Protein AF-A0A8H5G9L5-F1 (afdb_monomer)

Sequence (304 aa):
MPQVSGLACCIHDSSNLHDQFNELVSQNKNLEGAKHALDHQVATHWNSDFLCLQVHVHFQKEVEIMTGVSDYGLTQYWLSPKQWKIANDLLPVLEIFKEATNLFSKAEVPLVIDVFLTLLDIWTYLGNVCEDDDDALSPVICIAAQAVISMVNKYIMLCEECEIYFIAIVYTKLKQTVIEQWGQTYRPNLAMTSEPEPTHTGNKYLQKQTSKKAPVGNLDDINTYLKEPVVSHSAIIDSGGYMKWWNTAAASHPNLARTGMYYCSAPAKMALGSWARPGNPLLLGVMKAGQIIAGGAEGDSDAE

Foldseek 3Di:
DCLLQVVQVLCVVDPVSVVLLLVVQVPDPPQDDDDRGAQHADLLQLCSVLSSLVVCLSCVVSLCVCCVDVVNVSVVSDDDPVLSLQSVLVNVLCVLVVVVSVQLPDPDFRFLVVNLVSLVVLLVSLVVVLVPPPPSHDVLSNVLSVVLNVLSVVVNVLLCVDPLSLLLCCLALCVVVNVVVCVVPDDPPPDDDDDDDDDDDDDPVPPPDDDDDDDDDQCQDPVVVSPDDHDDPVVQVVLVHQLSVLVVCCVRHVNSSVVNNVSRVHGCCVSPVQPSDRPRVSSVVSVVSVVVSSVCVPPPPDDD

Secondary structure (DSSP, 8-state):
-HHHHHHHHHHHH-HHHHHHHHHHHHH-TT--SS--SPPPP-TT-TTHHHHHHHHHHHTHHHHHHHHH-GGGT-GGGPPPHHHHHHHHHHHHHHHHHHHHHHHHTSSSPPBHHHHHHHHHHHHHHHHHHHH--SS-S-HHHHHHHHHHHHHHHHHHHHHHTSHHHHHHHHTTTTHHHHHHHHHHH------------------TTS-S-------S--TTSHHHHHHSPPPPHHHHHHTTSHHHHHHHHTTT-HHHHHHHHHHHT-BHHHH-TTTTSTT-TTHHHHHHHHHHHHHGGGSSS---

Solvent-accessible surface area (backbone atoms only — not comparable to full-atom values): 17977 Å² total; per-residue (Å²): 76,70,41,64,39,48,45,29,45,55,30,69,76,28,67,69,50,36,52,52,51,43,50,48,57,71,67,44,85,83,68,84,77,90,78,78,70,68,41,52,66,41,97,90,44,90,58,22,61,61,47,22,50,54,37,49,59,72,41,41,71,55,49,50,54,52,20,69,37,70,91,69,71,32,49,89,43,55,72,52,76,68,52,52,50,51,54,60,66,44,49,69,69,51,49,66,52,54,57,49,52,54,53,72,67,44,94,61,78,50,29,40,57,61,54,53,50,46,47,49,52,50,40,53,52,41,49,51,67,59,65,60,83,74,76,76,68,58,69,62,57,39,55,34,37,52,54,38,40,58,53,47,51,56,50,53,51,60,40,58,74,32,66,64,48,38,51,31,42,51,70,42,79,43,34,62,60,49,54,53,50,44,66,71,72,57,72,78,82,88,76,80,82,88,87,81,90,78,94,74,85,82,65,88,88,70,83,82,82,79,88,77,80,91,67,82,81,55,70,59,32,71,73,48,54,71,69,50,79,78,65,55,67,65,62,30,55,77,48,66,31,69,63,45,36,27,62,60,41,34,81,75,19,53,62,52,19,52,50,43,39,57,40,45,64,37,50,26,58,78,79,32,67,59,69,77,38,95,84,36,69,58,69,54,36,46,53,41,41,51,33,50,48,67,57,53,75,74,76,81,84,84,79,136

pLDDT: mean 71.91, std 19.21, range [28.97, 94.5]

Organism: NCBI:txid201217

Radius of gyration: 26.62 Å; Cα contacts (8 Å, |Δi|>4): 254; chains: 1; bounding box: 81×39×77 Å

Mean predicted aligned error: 13.69 Å

InterPro domains:
  IPR012337 Ribonuclease H-like superfamily [SSF53098] (38-268)

Structure (mmCIF, N/CA/C/O backbone):
data_AF-A0A8H5G9L5-F1
#
_entry.id   AF-A0A8H5G9L5-F1
#
loop_
_atom_site.group_PDB
_atom_site.id
_atom_site.type_symbol
_atom_site.label_atom_id
_atom_site.label_alt_id
_atom_site.label_comp_id
_atom_site.label_asym_id
_atom_site.label_entity_id
_atom_site.label_seq_id
_atom_site.pdbx_PDB_ins_code
_atom_site.Cartn_x
_atom_site.Cartn_y
_atom_site.Cartn_z
_atom_site.occupancy
_atom_site.B_iso_or_equiv
_atom_site.auth_seq_id
_atom_site.auth_comp_id
_atom_site.auth_asym_id
_atom_site.auth_atom_id
_atom_site.pdbx_PDB_model_num
ATOM 1 N N . MET A 1 1 ? -1.082 -1.904 15.574 1.00 66.00 1 MET A N 1
ATOM 2 C CA . MET A 1 1 ? -1.689 -1.225 16.736 1.00 66.00 1 MET A CA 1
ATOM 3 C C . MET A 1 1 ? -2.203 -2.291 17.695 1.00 66.00 1 MET A C 1
ATOM 5 O O . MET A 1 1 ? -3.179 -2.945 17.342 1.00 66.00 1 MET A O 1
ATOM 9 N N . PRO A 1 2 ? -1.551 -2.511 18.850 1.00 77.81 2 PRO A N 1
ATOM 10 C CA . PRO A 1 2 ? -1.929 -3.568 19.795 1.00 77.81 2 PRO A CA 1
ATOM 11 C C . PRO A 1 2 ? -3.375 -3.468 20.295 1.00 77.81 2 PRO A C 1
ATOM 13 O O . PRO A 1 2 ? -4.008 -4.492 20.513 1.00 77.81 2 PRO A O 1
ATOM 16 N N . GLN A 1 3 ? -3.912 -2.249 20.420 1.00 85.31 3 GLN A N 1
ATOM 17 C CA . GLN A 1 3 ? -5.310 -2.024 20.803 1.00 85.31 3 GLN A CA 1
ATOM 18 C C . GLN A 1 3 ? -6.292 -2.560 19.749 1.00 85.31 3 GLN A C 1
ATOM 20 O O . GLN A 1 3 ? -7.205 -3.310 20.077 1.00 85.31 3 GLN A O 1
ATOM 25 N N . VAL A 1 4 ? -6.050 -2.245 18.472 1.00 86.12 4 VAL A N 1
ATOM 26 C CA . VAL A 1 4 ? -6.887 -2.662 17.334 1.00 86.12 4 VAL A CA 1
ATOM 27 C C . VAL A 1 4 ? -6.873 -4.183 17.166 1.00 86.12 4 VAL A C 1
ATOM 29 O O . VAL A 1 4 ? -7.931 -4.814 17.144 1.00 86.12 4 VAL A O 1
ATOM 32 N N . SER A 1 5 ? -5.683 -4.789 17.080 1.00 85.38 5 SER A N 1
ATOM 33 C CA . SER A 1 5 ? -5.573 -6.240 16.897 1.00 85.38 5 SER A CA 1
ATOM 34 C C . SER A 1 5 ? -5.958 -7.017 18.155 1.00 85.38 5 SER A C 1
ATOM 36 O O . SER A 1 5 ? -6.571 -8.075 18.047 1.00 85.38 5 SER A O 1
ATOM 38 N N . GLY A 1 6 ? -5.673 -6.474 19.342 1.00 88.44 6 GLY A N 1
ATOM 39 C CA . GLY A 1 6 ? -6.081 -7.046 20.622 1.00 88.44 6 GLY A CA 1
ATOM 40 C C . GLY A 1 6 ? -7.599 -7.096 20.790 1.00 88.44 6 GLY A C 1
ATOM 41 O O . GLY A 1 6 ? -8.120 -8.144 21.164 1.00 88.44 6 GLY A O 1
ATOM 42 N N . LEU A 1 7 ? -8.314 -6.020 20.435 1.00 91.00 7 LEU A N 1
ATOM 43 C CA . LEU A 1 7 ? -9.778 -6.003 20.467 1.00 91.00 7 LEU A CA 1
ATOM 44 C C . LEU A 1 7 ? -10.370 -7.076 19.550 1.00 91.00 7 LEU A C 1
ATOM 46 O O . LEU A 1 7 ? -11.258 -7.818 19.965 1.00 91.00 7 LEU A O 1
ATOM 50 N N . ALA A 1 8 ? -9.868 -7.162 18.313 1.00 90.19 8 ALA A N 1
ATOM 51 C CA . ALA A 1 8 ? -10.334 -8.155 17.353 1.00 90.19 8 ALA A CA 1
ATOM 52 C C . ALA A 1 8 ? -10.164 -9.579 17.906 1.00 90.19 8 ALA A C 1
ATOM 54 O O . ALA A 1 8 ? -11.110 -10.360 17.858 1.00 90.19 8 ALA A O 1
ATOM 55 N N . CYS A 1 9 ? -9.006 -9.898 18.496 1.00 89.62 9 CYS A N 1
ATOM 56 C CA . CYS A 1 9 ? -8.783 -11.195 19.139 1.00 89.62 9 CYS A CA 1
ATOM 57 C C . CYS A 1 9 ? -9.766 -11.445 20.293 1.00 89.62 9 CYS A C 1
ATOM 59 O O . CYS A 1 9 ? -10.418 -12.482 20.314 1.00 89.62 9 CYS A O 1
ATOM 61 N N . CYS A 1 10 ? -9.946 -10.489 21.209 1.00 90.38 10 CYS A N 1
ATOM 62 C CA . CYS A 1 10 ? -10.852 -10.659 22.350 1.00 90.38 10 CYS A CA 1
ATOM 63 C C . CYS A 1 10 ? -12.313 -10.882 21.941 1.00 90.38 10 CYS A C 1
ATOM 65 O O . CYS A 1 10 ? -13.004 -11.687 22.565 1.00 90.38 10 CYS A O 1
ATOM 67 N N . ILE A 1 11 ? -12.782 -10.188 20.900 1.00 90.25 11 ILE A N 1
ATOM 68 C CA . ILE A 1 11 ? -14.143 -10.362 20.383 1.00 90.25 11 ILE A CA 1
ATOM 69 C C . ILE A 1 11 ? -14.298 -11.724 19.699 1.00 90.25 11 ILE A C 1
ATOM 71 O O . ILE A 1 11 ? -15.334 -12.354 19.861 1.00 90.25 11 ILE A O 1
ATOM 75 N N . HIS A 1 12 ? -13.291 -12.208 18.969 1.00 89.12 12 HIS A N 1
ATOM 76 C CA . HIS A 1 12 ? -13.347 -13.531 18.329 1.00 89.12 12 HIS A CA 1
ATOM 77 C C . HIS A 1 12 ? -13.238 -14.694 19.316 1.00 89.12 12 HIS A C 1
ATOM 79 O O . HIS A 1 12 ? -13.928 -15.699 19.156 1.00 89.12 12 HIS A O 1
ATOM 85 N N . ASP A 1 13 ? -12.395 -14.564 20.339 1.00 90.25 13 ASP A N 1
ATOM 86 C CA . ASP A 1 13 ? -12.124 -15.640 21.300 1.00 90.25 13 ASP A CA 1
ATOM 87 C C . ASP A 1 13 ? -13.268 -15.836 22.314 1.00 90.25 13 ASP A C 1
ATOM 89 O O . ASP A 1 13 ? -13.374 -16.890 22.945 1.00 90.25 13 ASP A O 1
ATOM 93 N N . SER A 1 14 ? -14.145 -14.840 22.472 1.00 91.75 14 SER A N 1
ATOM 94 C CA . SER A 1 14 ? -15.297 -14.887 23.374 1.00 91.75 14 SER A CA 1
ATOM 95 C C . SER A 1 14 ? -16.601 -14.954 22.591 1.00 91.75 14 SER A C 1
ATOM 97 O O . SER A 1 14 ? -17.035 -13.964 22.007 1.00 91.75 14 SER A O 1
ATOM 99 N N . SER A 1 15 ? -17.288 -16.098 22.651 1.00 89.81 15 SER A N 1
ATOM 100 C CA . SER A 1 15 ? -18.599 -16.281 22.009 1.00 89.81 15 SER A CA 1
ATOM 101 C C . SER A 1 15 ? -19.623 -15.228 22.439 1.00 89.81 15 SER A C 1
ATOM 103 O O . SER A 1 15 ? -20.355 -14.709 21.606 1.00 89.81 15 SER A O 1
ATOM 105 N N . ASN A 1 16 ? -19.626 -14.843 23.719 1.00 92.69 16 ASN A N 1
ATOM 106 C CA . ASN A 1 16 ? -20.533 -13.818 24.233 1.00 92.69 16 ASN A CA 1
ATOM 107 C C . ASN A 1 16 ? -20.256 -12.428 23.630 1.00 92.69 16 ASN A C 1
ATOM 109 O O . ASN A 1 16 ? -21.193 -11.758 23.201 1.00 92.69 16 ASN A O 1
ATOM 113 N N . LEU A 1 17 ? -18.983 -12.016 23.562 1.00 92.56 17 LEU A N 1
ATOM 114 C CA . LEU A 1 17 ? -18.604 -10.724 22.974 1.00 92.56 17 LEU A CA 1
ATOM 115 C C . LEU A 1 17 ? -18.807 -10.724 21.456 1.00 92.56 17 LEU A C 1
ATOM 117 O O . LEU A 1 17 ? -19.200 -9.705 20.891 1.00 92.56 17 LEU A O 1
ATOM 121 N N . HIS A 1 18 ? -18.569 -11.863 20.803 1.00 92.19 18 HIS A N 1
ATOM 122 C CA . HIS A 1 18 ? -18.826 -12.051 19.381 1.00 92.19 18 HIS A CA 1
ATOM 123 C C . HIS A 1 18 ? -20.310 -11.861 19.047 1.00 92.19 18 HIS A C 1
ATOM 125 O O . HIS A 1 18 ? -20.647 -11.097 18.143 1.00 92.19 18 HIS A O 1
ATOM 131 N N . ASP A 1 19 ? -21.199 -12.512 19.802 1.00 92.62 19 ASP A N 1
ATOM 132 C CA . ASP A 1 19 ? -22.646 -12.418 19.602 1.00 92.62 19 ASP A CA 1
ATOM 133 C C . ASP A 1 19 ? -23.150 -10.984 19.824 1.00 92.62 19 ASP A C 1
ATOM 135 O O . ASP A 1 19 ? -23.921 -10.468 19.015 1.00 92.62 19 ASP A O 1
ATOM 139 N N . GLN A 1 20 ? -22.656 -10.306 20.865 1.00 92.00 20 GLN A N 1
ATOM 140 C CA . GLN A 1 20 ? -22.984 -8.901 21.134 1.00 92.00 20 GLN A CA 1
ATOM 141 C C . GLN A 1 20 ? -22.488 -7.962 20.032 1.00 92.00 20 GLN A C 1
ATOM 143 O O . GLN A 1 20 ? -23.226 -7.081 19.592 1.00 92.00 20 GLN A O 1
ATOM 148 N N . PHE A 1 21 ? -21.261 -8.156 19.546 1.00 93.19 21 PHE A N 1
ATOM 149 C CA . PHE A 1 21 ? -20.735 -7.372 18.433 1.00 93.19 21 PHE A CA 1
ATOM 150 C C . PHE A 1 21 ? -21.580 -7.568 17.165 1.00 93.19 21 PHE A C 1
ATOM 152 O O . PHE A 1 21 ? -21.964 -6.593 16.522 1.00 93.19 21 PHE A O 1
ATOM 159 N N . ASN A 1 22 ? -21.940 -8.812 16.838 1.00 92.06 22 ASN A N 1
ATOM 160 C CA . ASN A 1 22 ? -22.796 -9.122 15.691 1.00 92.06 22 ASN A CA 1
ATOM 161 C C . ASN A 1 22 ? -24.198 -8.510 15.824 1.00 92.06 22 ASN A C 1
ATOM 163 O O . ASN A 1 22 ? -24.779 -8.078 14.824 1.00 92.06 22 ASN A O 1
ATOM 167 N N . GLU A 1 23 ? -24.747 -8.450 17.039 1.00 92.44 23 GLU A N 1
ATOM 168 C CA . GLU A 1 23 ? -26.009 -7.765 17.313 1.00 92.44 23 GLU A CA 1
ATOM 169 C C . GLU A 1 23 ? -25.894 -6.258 17.039 1.00 92.44 23 GLU A C 1
ATOM 171 O O . GLU A 1 23 ? -26.730 -5.712 16.316 1.00 92.44 23 GLU A O 1
ATOM 176 N N . LEU A 1 24 ? -24.834 -5.598 17.522 1.00 92.38 24 LEU A N 1
ATOM 177 C CA . LEU A 1 24 ? -24.580 -4.177 17.250 1.00 92.38 24 LEU A CA 1
ATOM 178 C C . LEU A 1 24 ? -24.437 -3.898 15.746 1.00 92.38 24 LEU A C 1
ATOM 180 O O . LEU A 1 24 ? -25.092 -2.996 15.220 1.00 92.38 24 LEU A O 1
ATOM 184 N N . VAL A 1 25 ? -23.655 -4.721 15.039 1.00 91.88 25 VAL A N 1
ATOM 185 C CA . VAL A 1 25 ? -23.485 -4.640 13.578 1.00 91.88 25 VAL A CA 1
ATOM 186 C C . VAL A 1 25 ? -24.826 -4.807 12.858 1.00 91.88 25 VAL A C 1
ATOM 188 O O . VAL A 1 25 ? -25.139 -4.049 11.943 1.00 91.88 25 VAL A O 1
ATOM 191 N N . SER A 1 26 ? -25.661 -5.756 13.286 1.00 88.69 26 SER A N 1
ATOM 192 C CA . SER A 1 26 ? -26.975 -6.009 12.674 1.00 88.69 26 SER A CA 1
ATOM 193 C C . SER A 1 26 ? -27.973 -4.868 12.902 1.00 88.69 26 SER A C 1
ATOM 195 O O . SER A 1 26 ? -28.879 -4.656 12.092 1.00 88.69 26 SER A O 1
ATOM 197 N N . GLN A 1 27 ? -27.831 -4.128 14.002 1.00 89.44 27 GLN A N 1
ATOM 198 C CA . GLN A 1 27 ? -28.686 -2.988 14.331 1.00 89.44 27 GLN A CA 1
ATOM 199 C C . GLN A 1 27 ? -28.292 -1.709 13.572 1.00 89.44 27 GLN A C 1
ATOM 201 O O . GLN A 1 27 ? -29.148 -0.843 13.345 1.00 89.44 27 GLN A O 1
ATOM 206 N N . ASN A 1 28 ? -27.035 -1.575 13.135 1.00 87.94 28 ASN A N 1
ATOM 207 C CA . ASN A 1 28 ? -26.576 -0.389 12.418 1.00 87.94 28 ASN A CA 1
ATOM 208 C C . ASN A 1 28 ? -26.923 -0.438 10.918 1.00 87.94 28 ASN A C 1
ATOM 210 O O . ASN A 1 28 ? -26.191 -0.954 10.078 1.00 87.94 28 ASN A O 1
ATOM 214 N N . LYS A 1 29 ? -28.035 0.216 10.563 1.00 83.50 29 LYS A N 1
ATOM 215 C CA . LYS A 1 29 ? -28.526 0.347 9.177 1.00 83.50 29 LYS A CA 1
ATOM 216 C C . LYS A 1 29 ? -27.646 1.198 8.253 1.00 83.50 29 LYS A C 1
ATOM 218 O O . LYS A 1 29 ? -27.923 1.247 7.060 1.00 83.50 29 LYS A O 1
ATOM 223 N N . ASN A 1 30 ? -26.652 1.903 8.795 1.00 82.44 30 ASN A N 1
ATOM 224 C CA . ASN A 1 30 ? -25.764 2.778 8.027 1.00 82.44 30 ASN A CA 1
ATOM 225 C C . ASN A 1 30 ? -24.434 2.100 7.663 1.00 82.44 30 ASN A C 1
ATOM 227 O O . ASN A 1 30 ? -23.569 2.761 7.095 1.00 82.44 30 ASN A O 1
ATOM 231 N N . LEU A 1 31 ? -24.233 0.829 8.027 1.00 81.81 31 LEU A N 1
ATOM 232 C CA . LEU A 1 31 ? -23.057 0.077 7.598 1.00 81.81 31 LEU A CA 1
ATOM 233 C C . LEU A 1 31 ? -23.207 -0.318 6.129 1.00 81.81 31 LEU A C 1
ATOM 235 O O . LEU A 1 31 ? -24.171 -0.976 5.738 1.00 81.81 31 LEU A O 1
ATOM 239 N N . GLU A 1 32 ? -22.235 0.084 5.318 1.00 76.19 32 GLU A N 1
ATOM 240 C CA . GLU A 1 32 ? -22.154 -0.273 3.905 1.00 76.19 32 GLU A CA 1
ATOM 241 C C . GLU A 1 32 ? -21.141 -1.405 3.695 1.00 76.19 32 GLU A C 1
ATOM 243 O O . GLU A 1 32 ? -20.013 -1.341 4.173 1.00 76.19 32 GLU A O 1
ATOM 248 N N . GLY A 1 33 ? -21.510 -2.429 2.924 1.00 77.56 33 GLY A N 1
ATOM 249 C CA . GLY A 1 33 ? -20.609 -3.524 2.552 1.00 77.56 33 GLY A CA 1
ATOM 250 C C . GLY A 1 33 ? -21.001 -4.886 3.127 1.00 77.56 33 GLY A C 1
ATOM 251 O O . GLY A 1 33 ? -22.022 -5.042 3.786 1.00 77.56 33 GLY A O 1
ATOM 252 N N . ALA A 1 34 ? -20.193 -5.901 2.810 1.00 76.94 34 ALA A N 1
ATOM 253 C CA . ALA A 1 34 ? -20.437 -7.305 3.169 1.00 76.94 34 ALA A CA 1
ATOM 254 C C . ALA A 1 34 ? -19.624 -7.780 4.387 1.00 76.94 34 ALA A C 1
ATOM 256 O O . ALA A 1 34 ? -19.600 -8.974 4.690 1.00 76.94 34 ALA A O 1
ATOM 257 N N . LYS A 1 35 ? -18.883 -6.878 5.046 1.00 83.00 35 LYS A N 1
ATOM 258 C CA . LYS A 1 35 ? -18.130 -7.235 6.248 1.00 83.00 35 LYS A CA 1
ATOM 259 C C . LYS A 1 35 ? -19.076 -7.257 7.443 1.00 83.00 35 LYS A C 1
ATOM 261 O O . LYS A 1 35 ? -19.857 -6.335 7.635 1.00 83.00 35 LYS A O 1
ATOM 266 N N . HIS A 1 36 ? -18.960 -8.308 8.250 1.00 82.81 36 HIS A N 1
ATOM 267 C CA . HIS A 1 36 ? -19.778 -8.511 9.450 1.00 82.81 36 HIS A CA 1
ATOM 268 C C . HIS A 1 36 ? -18.943 -8.819 10.701 1.00 82.81 36 HIS A C 1
ATOM 270 O O . HIS A 1 36 ? -19.501 -9.014 11.770 1.00 82.81 36 HIS A O 1
ATOM 276 N N . ALA A 1 37 ? -17.614 -8.869 10.579 1.00 87.50 37 ALA A N 1
ATOM 277 C CA . ALA A 1 37 ? -16.712 -9.205 11.673 1.00 87.50 37 ALA A CA 1
ATOM 278 C C . ALA A 1 37 ? -15.417 -8.391 11.581 1.00 87.50 37 ALA A C 1
ATOM 280 O O . ALA A 1 37 ? -15.017 -7.980 10.489 1.00 87.50 37 ALA A O 1
ATOM 281 N N . LEU A 1 38 ? -14.757 -8.198 12.727 1.00 87.94 38 LEU A N 1
ATOM 282 C CA . LEU A 1 38 ? -13.419 -7.613 12.795 1.00 87.94 38 LEU A CA 1
ATOM 283 C C . LEU A 1 38 ? -12.391 -8.535 12.127 1.00 87.94 38 LEU A C 1
ATOM 285 O O . LEU A 1 38 ? -12.415 -9.744 12.343 1.00 87.94 38 LEU A O 1
ATOM 289 N N . ASP A 1 39 ? -11.454 -7.985 11.357 1.00 86.12 39 ASP A N 1
ATOM 290 C CA . ASP A 1 39 ? -10.329 -8.773 10.844 1.00 86.12 39 ASP A CA 1
ATOM 291 C C . ASP A 1 39 ? -9.273 -8.927 11.949 1.00 86.12 39 ASP A C 1
ATOM 293 O O . ASP A 1 39 ? -8.868 -7.943 12.574 1.00 86.12 39 ASP A O 1
ATOM 297 N N . HIS A 1 40 ? -8.808 -10.155 12.191 1.00 81.88 40 HIS A N 1
ATOM 298 C CA . HIS A 1 40 ? -7.712 -10.408 13.125 1.00 81.88 40 HIS A CA 1
ATOM 299 C C . HIS A 1 40 ? -6.348 -10.279 12.439 1.00 81.88 40 HIS A C 1
ATOM 301 O O . HIS A 1 40 ? -6.195 -10.474 11.229 1.00 81.88 40 HIS A O 1
ATOM 307 N N . GLN A 1 41 ? -5.322 -9.987 13.236 1.00 80.00 41 GLN A N 1
ATOM 308 C CA . GLN A 1 41 ? -3.951 -9.974 12.749 1.00 80.00 41 GLN A CA 1
ATOM 309 C C . GLN A 1 41 ? -3.486 -11.409 12.461 1.00 80.00 41 GLN A C 1
ATOM 311 O O . GLN A 1 41 ? -3.598 -12.295 13.306 1.00 80.00 41 GLN A O 1
ATOM 316 N N . VAL A 1 42 ? -2.923 -11.639 11.276 1.00 77.12 42 VAL A N 1
ATOM 317 C CA . VAL A 1 42 ? -2.378 -12.934 10.861 1.00 77.12 42 VAL A CA 1
ATOM 318 C C . VAL A 1 42 ? -0.888 -12.743 10.647 1.00 77.12 42 VAL A C 1
ATOM 320 O O . VAL A 1 42 ? -0.473 -12.132 9.668 1.00 77.12 42 VAL A O 1
ATOM 323 N N . ALA A 1 43 ? -0.068 -13.293 11.543 1.00 67.25 43 ALA A N 1
ATOM 324 C CA . ALA A 1 43 ? 1.381 -13.065 11.552 1.00 67.25 43 ALA A CA 1
ATOM 325 C C . ALA A 1 43 ? 2.088 -13.414 10.225 1.00 67.25 43 ALA A C 1
ATOM 327 O O . ALA A 1 43 ? 3.152 -12.876 9.923 1.00 67.25 43 ALA A O 1
ATOM 328 N N . THR A 1 44 ? 1.513 -14.321 9.434 1.00 65.94 44 THR A N 1
ATOM 329 C CA . THR A 1 44 ? 2.050 -14.751 8.136 1.00 65.94 44 THR A CA 1
ATOM 330 C C . THR A 1 44 ? 1.552 -13.917 6.954 1.00 65.94 44 THR A C 1
ATOM 332 O O . THR A 1 44 ? 2.090 -14.061 5.857 1.00 65.94 44 THR A O 1
ATOM 335 N N . HIS A 1 45 ? 0.563 -13.042 7.150 1.00 70.06 45 HIS A N 1
ATOM 336 C CA . HIS A 1 45 ? -0.062 -12.262 6.088 1.00 70.06 45 HIS A CA 1
ATOM 337 C C . HIS A 1 45 ? 0.339 -10.790 6.183 1.00 70.06 45 HIS A C 1
ATOM 339 O O . HIS A 1 45 ? -0.012 -10.093 7.128 1.00 70.06 45 HIS A O 1
ATOM 345 N N . TRP A 1 46 ? 1.051 -10.294 5.171 1.00 69.19 46 TRP A N 1
ATOM 346 C CA . TRP A 1 46 ? 1.663 -8.961 5.210 1.00 69.19 46 TRP A CA 1
ATOM 347 C C . TRP A 1 46 ? 0.622 -7.848 5.370 1.00 69.19 46 TRP A C 1
ATOM 349 O O . TRP A 1 46 ? 0.832 -6.910 6.125 1.00 69.19 46 TRP A O 1
ATOM 359 N N . ASN A 1 47 ? -0.555 -8.004 4.764 1.00 76.81 47 ASN A N 1
ATOM 360 C CA . ASN A 1 47 ? -1.627 -7.012 4.832 1.00 76.81 47 ASN A CA 1
ATOM 361 C C . ASN A 1 47 ? -2.504 -7.091 6.080 1.00 76.81 47 ASN A C 1
ATOM 363 O O . ASN A 1 47 ? -3.441 -6.302 6.185 1.00 76.81 47 ASN A O 1
ATOM 367 N N . SER A 1 48 ? -2.271 -8.025 7.008 1.00 81.81 48 SER A N 1
ATOM 368 C CA . SER A 1 48 ? -3.228 -8.235 8.098 1.00 81.81 48 SER A CA 1
ATOM 369 C C . SER A 1 48 ? -3.419 -7.001 8.971 1.00 81.81 48 SER A C 1
ATOM 371 O O . SER A 1 48 ? -4.519 -6.763 9.442 1.00 81.81 48 SER A O 1
ATOM 373 N N . ASP A 1 49 ? -2.377 -6.193 9.153 1.00 81.75 49 ASP A N 1
ATOM 374 C CA . ASP A 1 49 ? -2.453 -4.983 9.972 1.00 81.75 49 ASP A CA 1
ATOM 375 C C . ASP A 1 49 ? -3.227 -3.850 9.309 1.00 81.75 49 ASP A C 1
ATOM 377 O O . ASP A 1 49 ? -4.044 -3.201 9.959 1.00 81.75 49 ASP A O 1
ATOM 381 N N . PHE A 1 50 ? -3.016 -3.656 8.007 1.00 84.62 50 PHE A N 1
ATOM 382 C CA . PHE A 1 50 ? -3.814 -2.728 7.213 1.00 84.62 50 PHE A CA 1
ATOM 383 C C . PHE A 1 50 ? -5.290 -3.146 7.209 1.00 84.62 50 PHE A C 1
ATOM 385 O O . PHE A 1 50 ? -6.161 -2.319 7.454 1.00 84.62 50 PHE A O 1
ATOM 392 N N . LEU A 1 51 ? -5.572 -4.434 6.987 1.00 85.75 51 LEU A N 1
ATOM 393 C CA . LEU A 1 51 ? -6.938 -4.963 6.983 1.00 85.75 51 LEU A CA 1
ATOM 394 C C . LEU A 1 51 ? -7.600 -4.836 8.359 1.00 85.75 51 LEU A C 1
ATOM 396 O O . LEU A 1 51 ? -8.736 -4.381 8.445 1.00 85.75 51 LEU A O 1
ATOM 400 N N . CYS A 1 52 ? -6.873 -5.163 9.429 1.00 87.94 52 CYS A N 1
ATOM 401 C CA . CYS A 1 52 ? -7.342 -5.010 10.803 1.00 87.94 52 CYS A CA 1
ATOM 402 C C . CYS A 1 52 ? -7.705 -3.547 11.100 1.00 87.94 52 CYS A C 1
ATOM 404 O O . CYS A 1 52 ? -8.815 -3.278 11.552 1.00 87.94 52 CYS A O 1
ATOM 406 N N . LEU A 1 53 ? -6.829 -2.594 10.755 1.00 89.62 53 LEU A N 1
ATOM 407 C CA . LEU A 1 53 ? -7.096 -1.162 10.922 1.00 89.62 53 LEU A CA 1
ATOM 408 C C . LEU A 1 53 ? -8.291 -0.693 10.080 1.00 89.62 53 LEU A C 1
ATOM 410 O O . LEU A 1 53 ? -9.162 0.005 10.592 1.00 89.62 53 LEU A O 1
ATOM 414 N N . GLN A 1 54 ? -8.359 -1.104 8.811 1.00 90.88 54 GLN A N 1
ATOM 415 C CA . GLN A 1 54 ? -9.441 -0.736 7.896 1.00 90.88 54 GLN A CA 1
ATOM 416 C C . GLN A 1 54 ? -10.801 -1.185 8.433 1.00 90.88 54 GLN A C 1
ATOM 418 O O . GLN A 1 54 ? -11.761 -0.420 8.410 1.00 90.88 54 GLN A O 1
ATOM 423 N N . VAL A 1 55 ? -10.890 -2.418 8.932 1.00 90.88 55 VAL A N 1
ATOM 424 C CA . VAL A 1 55 ? -12.137 -2.947 9.491 1.00 90.88 55 VAL A CA 1
ATOM 425 C C . VAL A 1 55 ? -12.482 -2.305 10.826 1.00 90.88 55 VAL A C 1
ATOM 427 O O . VAL A 1 55 ? -13.649 -2.045 11.099 1.00 90.88 55 VAL A O 1
ATOM 430 N N . HIS A 1 56 ? -11.482 -2.008 11.645 1.00 92.06 56 HIS A N 1
ATOM 431 C CA . HIS A 1 56 ? -11.697 -1.338 12.918 1.00 92.06 56 HIS A CA 1
ATOM 432 C C . HIS A 1 56 ? -12.261 0.077 12.738 1.00 92.06 56 HIS A C 1
ATOM 434 O O . HIS A 1 56 ? -13.205 0.449 13.427 1.00 92.06 56 HIS A O 1
ATOM 440 N N . VAL A 1 57 ? -11.744 0.834 11.764 1.00 92.50 57 VAL A N 1
ATOM 441 C CA . VAL A 1 57 ? -12.303 2.138 11.366 1.00 92.50 57 VAL A CA 1
ATOM 442 C C . VAL A 1 57 ? -13.692 1.983 10.746 1.00 92.50 57 VAL A C 1
ATOM 444 O O . VAL A 1 57 ? -14.586 2.768 11.047 1.00 92.50 57 VAL A O 1
ATOM 447 N N . HIS A 1 58 ? -13.913 0.948 9.931 1.00 92.94 58 HIS A N 1
ATOM 448 C CA . HIS A 1 58 ? -15.228 0.673 9.346 1.00 92.94 58 HIS A CA 1
ATOM 449 C C . HIS A 1 58 ? -16.323 0.473 10.410 1.00 92.94 58 HIS A C 1
ATOM 451 O O . HIS A 1 58 ? -17.423 0.998 10.257 1.00 92.94 58 HIS A O 1
ATOM 457 N N . PHE A 1 59 ? -16.004 -0.224 11.504 1.00 94.06 59 PHE A N 1
ATOM 458 C CA . PHE A 1 59 ? -16.908 -0.465 12.633 1.00 94.06 59 PHE A CA 1
ATOM 459 C C . PHE A 1 59 ? -16.677 0.491 13.812 1.00 94.06 59 PHE A C 1
ATOM 461 O O . PHE A 1 59 ? -16.891 0.111 14.963 1.00 94.06 59 PHE A O 1
ATOM 468 N N . GLN A 1 60 ? -16.219 1.724 13.561 1.00 93.88 60 GLN A N 1
ATOM 469 C CA . GLN A 1 60 ? -15.856 2.664 14.628 1.00 93.88 60 GLN A CA 1
ATOM 470 C C . GLN A 1 60 ? -16.964 2.818 15.684 1.00 93.88 60 GLN A C 1
ATOM 472 O O . GLN A 1 60 ? -16.681 2.771 16.877 1.00 93.88 60 GLN A O 1
ATOM 477 N N . LYS A 1 61 ? -18.229 2.943 15.265 1.00 92.88 61 LYS A N 1
ATOM 478 C CA . LYS A 1 61 ? -19.362 3.132 16.187 1.00 92.88 61 LYS A CA 1
ATOM 479 C C . LYS A 1 61 ? -19.572 1.922 17.093 1.00 92.88 61 LYS A C 1
ATOM 481 O O . LYS A 1 61 ? -19.764 2.070 18.295 1.00 92.88 61 LYS A O 1
ATOM 486 N N . GLU A 1 62 ? -19.541 0.725 16.520 1.00 93.88 62 GLU A N 1
ATOM 487 C CA . GLU A 1 62 ? -19.711 -0.528 17.254 1.00 93.88 62 GLU A CA 1
ATOM 488 C C . GLU A 1 62 ? -18.539 -0.748 18.210 1.00 93.88 62 GLU A C 1
ATOM 490 O O . GLU A 1 62 ? -18.737 -1.135 19.360 1.00 93.88 62 GLU A O 1
ATOM 495 N N . VAL A 1 63 ? -17.321 -0.444 17.756 1.00 93.62 63 VAL A N 1
ATOM 496 C CA . VAL A 1 63 ? -16.107 -0.501 18.572 1.00 93.62 63 VAL A CA 1
ATOM 497 C C . VAL A 1 63 ? -16.189 0.473 19.747 1.00 93.62 63 VAL A C 1
ATOM 499 O O . VAL A 1 63 ? -15.883 0.079 20.871 1.00 93.62 63 VAL A O 1
ATOM 502 N N . GLU A 1 64 ? -16.625 1.714 19.534 1.00 94.50 64 GLU A N 1
ATOM 503 C CA . GLU A 1 64 ? -16.809 2.710 20.598 1.00 94.50 64 GLU A CA 1
ATOM 504 C C . GLU A 1 64 ? -17.850 2.244 21.629 1.00 94.50 64 GLU A C 1
ATOM 506 O O . GLU A 1 64 ? -17.630 2.373 22.830 1.00 94.50 64 GLU A O 1
ATO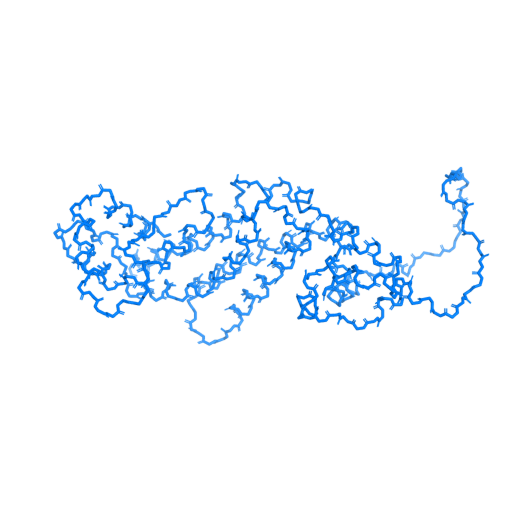M 511 N N . ILE A 1 65 ? -18.950 1.618 21.200 1.00 93.00 65 ILE A N 1
ATOM 512 C CA . ILE A 1 65 ? -19.941 1.044 22.126 1.00 93.00 65 ILE A CA 1
ATOM 513 C C . ILE A 1 65 ? -19.325 -0.101 22.943 1.00 93.00 65 ILE A C 1
ATOM 515 O O . ILE A 1 65 ? -19.436 -0.117 24.169 1.00 93.00 65 ILE A O 1
ATOM 519 N N . MET A 1 66 ? -18.651 -1.044 22.280 1.00 92.12 66 MET A N 1
ATOM 520 C CA . MET A 1 66 ? -18.051 -2.216 22.930 1.00 92.12 66 MET A CA 1
ATOM 521 C C . MET A 1 66 ? -16.922 -1.846 23.892 1.00 92.12 66 MET A C 1
ATOM 523 O O . MET A 1 66 ? -16.749 -2.483 24.926 1.00 92.12 66 MET A O 1
ATOM 527 N N . THR A 1 67 ? -16.134 -0.826 23.567 1.00 93.88 67 THR A N 1
ATOM 528 C CA . THR A 1 67 ? -15.001 -0.403 24.401 1.00 93.88 67 THR A CA 1
ATOM 529 C C . THR A 1 67 ? -15.414 0.607 25.473 1.00 93.88 67 THR A C 1
ATOM 531 O O . THR A 1 67 ? -14.736 0.716 26.491 1.00 93.88 67 THR A O 1
ATOM 534 N N . GLY A 1 68 ? -16.528 1.326 25.290 1.00 89.19 68 GLY A N 1
ATOM 535 C CA . GLY A 1 68 ? -17.017 2.339 26.233 1.00 89.19 68 GLY A CA 1
ATOM 536 C C . GLY A 1 68 ? -17.800 1.791 27.421 1.00 89.19 68 GLY A C 1
ATOM 537 O O . GLY A 1 68 ? -17.883 2.441 28.463 1.00 89.19 68 GLY A O 1
ATOM 538 N N . VAL A 1 69 ? -18.375 0.596 27.288 1.00 86.88 69 VAL A N 1
ATOM 539 C CA . VAL A 1 69 ? -19.138 -0.055 28.357 1.00 86.88 69 VAL A CA 1
ATOM 540 C C . VAL A 1 69 ? -18.197 -0.886 29.232 1.00 86.88 69 VAL A C 1
ATOM 542 O O . VAL A 1 69 ? -17.584 -1.852 28.779 1.00 86.88 69 VAL A O 1
ATOM 545 N N . SER A 1 70 ? -18.110 -0.537 30.520 1.00 80.81 70 SER A N 1
ATOM 546 C CA . SER A 1 70 ? -17.221 -1.225 31.471 1.00 80.81 70 SER A CA 1
ATOM 547 C C . SER A 1 70 ? -17.563 -2.708 31.667 1.00 80.81 70 SER A C 1
ATOM 549 O O . SER A 1 70 ? -16.670 -3.486 32.000 1.00 80.81 70 SER A O 1
ATOM 551 N N . ASP A 1 71 ? -18.820 -3.106 31.452 1.00 86.69 71 ASP A N 1
ATOM 552 C CA . ASP A 1 71 ? -19.300 -4.479 31.671 1.00 86.69 71 ASP A CA 1
ATOM 553 C C . ASP A 1 71 ? -18.683 -5.494 30.698 1.00 86.69 71 ASP A C 1
ATOM 555 O O . ASP A 1 71 ? -18.596 -6.678 31.017 1.00 86.69 71 ASP A O 1
ATOM 559 N N . TYR A 1 72 ? -18.198 -5.040 29.538 1.00 86.75 72 TYR A N 1
ATOM 560 C CA . TYR A 1 72 ? -17.523 -5.904 28.567 1.00 86.75 72 TYR A CA 1
ATOM 561 C C . TYR A 1 72 ? -16.048 -6.150 28.904 1.00 86.75 72 TYR A C 1
ATOM 563 O O . TYR A 1 72 ? -15.428 -7.037 28.324 1.00 86.75 72 TYR A O 1
ATOM 571 N N . GLY A 1 73 ? -15.460 -5.379 29.829 1.00 89.06 73 GLY A N 1
ATOM 572 C CA . GLY A 1 73 ? -14.037 -5.491 30.171 1.00 89.06 73 GLY A CA 1
ATOM 573 C C . GLY A 1 73 ? -13.087 -5.103 29.028 1.00 89.06 73 GLY A C 1
ATOM 574 O O . GLY A 1 73 ? -11.926 -5.504 29.033 1.00 89.06 73 GLY A O 1
ATOM 575 N N . LEU A 1 74 ? -13.567 -4.335 28.042 1.00 92.75 74 LEU A N 1
ATOM 576 C CA . LEU A 1 74 ? -12.822 -3.954 26.831 1.00 92.75 74 LEU A CA 1
ATOM 577 C C . LEU A 1 74 ? -12.294 -2.510 26.859 1.00 92.75 74 LEU A C 1
ATOM 579 O O . LEU A 1 74 ? -11.754 -2.036 25.862 1.00 92.75 74 LEU A O 1
ATOM 583 N N . THR A 1 75 ? -12.405 -1.812 27.989 1.00 91.19 75 THR A N 1
ATOM 584 C CA . THR A 1 75 ? -12.017 -0.394 28.135 1.00 91.19 75 THR A CA 1
ATOM 585 C C . THR A 1 75 ? -10.544 -0.128 27.827 1.00 91.19 75 THR A C 1
ATOM 587 O O . THR A 1 75 ? -10.197 0.934 27.324 1.00 91.19 75 THR A O 1
ATOM 590 N N . GLN A 1 76 ? -9.673 -1.113 28.046 1.00 90.75 76 GLN A N 1
ATOM 591 C CA . GLN A 1 76 ? -8.247 -1.053 27.699 1.00 90.75 76 GLN A CA 1
ATOM 592 C C . GLN A 1 76 ? -7.961 -0.959 26.188 1.00 90.75 76 GLN A C 1
ATOM 594 O O . GLN A 1 76 ? -6.849 -0.614 25.794 1.00 90.75 76 GLN A O 1
ATOM 599 N N . TYR A 1 77 ? -8.945 -1.279 25.343 1.00 92.00 77 TYR A N 1
ATOM 600 C CA . TYR A 1 77 ? -8.850 -1.182 23.884 1.00 92.00 77 TYR A CA 1
ATOM 601 C C . TYR A 1 77 ? -9.477 0.101 23.327 1.00 92.00 77 TYR A C 1
ATOM 603 O O . TYR A 1 77 ? -9.534 0.271 22.110 1.00 92.00 77 TYR A O 1
ATOM 611 N N . TRP A 1 78 ? -9.967 0.985 24.198 1.00 91.38 78 TRP A N 1
ATOM 612 C CA . TRP A 1 78 ? -10.559 2.257 23.808 1.00 91.38 78 TRP A CA 1
ATOM 613 C C . TRP A 1 78 ? -9.541 3.141 23.077 1.00 91.38 78 TRP A C 1
ATOM 615 O O . TRP A 1 78 ? -8.429 3.351 23.560 1.00 91.38 78 TRP A O 1
ATOM 625 N N . LEU A 1 79 ? -9.949 3.714 21.942 1.00 91.25 79 LEU A N 1
ATOM 626 C CA . LEU A 1 79 ? -9.160 4.703 21.214 1.00 91.25 79 LEU A CA 1
ATOM 627 C C . LEU A 1 79 ? -9.658 6.117 21.524 1.00 91.25 79 LEU A C 1
ATOM 629 O O . LEU A 1 79 ? -10.842 6.436 21.411 1.00 91.25 79 LEU A O 1
ATOM 633 N N . SER A 1 80 ? -8.734 7.000 21.888 1.00 90.88 80 SER A N 1
ATOM 634 C CA . SER A 1 80 ? -9.002 8.430 22.031 1.00 90.88 80 SER A CA 1
ATOM 635 C C . SER A 1 80 ? -9.403 9.068 20.689 1.00 90.88 80 SER A C 1
ATOM 637 O O . SER A 1 80 ? -9.006 8.583 19.625 1.00 90.88 80 SER A O 1
ATOM 639 N N . PRO A 1 81 ? -10.097 10.223 20.696 1.00 91.62 81 PRO A N 1
ATOM 640 C CA . PRO A 1 81 ? -10.417 10.950 19.463 1.00 91.62 81 PRO A CA 1
ATOM 641 C C . PRO A 1 81 ? -9.185 11.260 18.596 1.00 91.62 81 PRO A C 1
ATOM 643 O O . PRO A 1 81 ? -9.253 11.225 17.369 1.00 91.62 81 PRO A O 1
ATOM 646 N N . LYS A 1 82 ? -8.029 11.513 19.227 1.00 89.81 82 LYS A N 1
ATOM 647 C CA . LYS A 1 82 ? -6.754 11.733 18.532 1.00 89.81 82 LYS A CA 1
ATOM 648 C C . LYS A 1 82 ? -6.261 10.461 17.832 1.00 89.81 82 LYS A C 1
ATOM 650 O O . LYS A 1 82 ? -5.809 10.542 16.695 1.00 89.81 82 LYS A O 1
ATOM 655 N N . GLN A 1 83 ? -6.369 9.300 18.480 1.00 89.88 83 GLN A N 1
ATOM 656 C CA . GLN A 1 83 ? -6.007 8.010 17.881 1.00 89.88 83 GLN A CA 1
ATOM 657 C C . GLN A 1 83 ? -6.942 7.641 16.727 1.00 89.88 83 GLN A C 1
ATOM 659 O O . GLN A 1 83 ? -6.456 7.205 15.688 1.00 89.88 83 GLN A O 1
ATOM 664 N N . TRP A 1 84 ? -8.250 7.887 16.859 1.00 92.44 84 TRP A N 1
ATOM 665 C CA . TRP A 1 84 ? -9.196 7.714 15.754 1.00 92.44 84 TRP A CA 1
ATOM 666 C C . TRP A 1 84 ? -8.863 8.603 14.561 1.00 92.44 84 TRP A C 1
ATOM 668 O O . TRP A 1 84 ? -8.890 8.129 13.426 1.00 92.44 84 TRP A O 1
ATOM 678 N N . LYS A 1 85 ? -8.499 9.870 14.798 1.00 90.88 85 LYS A N 1
ATOM 679 C CA . LYS A 1 85 ? -8.040 10.758 13.724 1.00 90.88 85 LYS A CA 1
ATOM 680 C C . LYS A 1 85 ? -6.810 10.175 13.018 1.00 90.88 85 LYS A C 1
ATOM 682 O O . LYS A 1 85 ? -6.840 9.999 11.809 1.00 90.88 85 LYS A O 1
ATOM 687 N N . ILE A 1 86 ? -5.777 9.787 13.773 1.00 89.12 86 ILE A N 1
ATOM 688 C CA . ILE A 1 86 ? -4.558 9.182 13.207 1.00 89.12 86 ILE A CA 1
ATOM 689 C C . ILE A 1 86 ? -4.884 7.905 12.421 1.00 89.12 86 ILE A C 1
ATOM 691 O O . ILE A 1 86 ? -4.335 7.705 11.344 1.00 89.12 86 ILE A O 1
ATOM 695 N N . ALA A 1 87 ? -5.769 7.044 12.930 1.00 90.50 87 ALA A N 1
ATOM 696 C CA . ALA A 1 87 ? -6.186 5.825 12.242 1.00 90.50 87 ALA A CA 1
ATOM 697 C C . ALA A 1 87 ? -6.843 6.124 10.885 1.00 90.50 87 ALA A C 1
ATOM 699 O O . ALA A 1 87 ? -6.518 5.467 9.899 1.00 90.50 87 ALA A O 1
ATOM 700 N N . ASN A 1 88 ? -7.721 7.130 10.831 1.00 90.81 88 ASN A N 1
ATOM 701 C CA . ASN A 1 88 ? -8.368 7.569 9.596 1.00 90.81 88 ASN A CA 1
ATOM 702 C C . ASN A 1 88 ? -7.367 8.187 8.608 1.00 90.81 88 ASN A C 1
ATOM 704 O O . ASN A 1 88 ? -7.373 7.811 7.439 1.00 90.81 88 ASN A O 1
ATOM 708 N N . ASP A 1 89 ? -6.471 9.059 9.076 1.00 88.75 89 ASP A N 1
ATOM 709 C CA . ASP A 1 89 ? -5.451 9.707 8.237 1.00 88.75 89 ASP A CA 1
ATOM 710 C C . ASP A 1 89 ? -4.422 8.694 7.697 1.00 88.75 89 ASP A C 1
ATOM 712 O O . ASP A 1 89 ? -3.897 8.839 6.594 1.00 88.75 89 ASP A O 1
ATOM 716 N N . LEU A 1 90 ? -4.136 7.636 8.462 1.00 87.88 90 LEU A N 1
ATOM 717 C CA . LEU A 1 90 ? -3.164 6.607 8.100 1.00 87.88 90 LEU A CA 1
ATOM 718 C C . LEU A 1 90 ? -3.682 5.652 7.012 1.00 87.88 90 LEU A C 1
ATOM 720 O O . LEU A 1 90 ? -2.880 5.101 6.259 1.00 87.88 90 LEU A O 1
ATOM 724 N N . LEU A 1 91 ? -4.996 5.428 6.910 1.00 88.19 91 LEU A N 1
ATOM 725 C CA . LEU A 1 91 ? -5.560 4.449 5.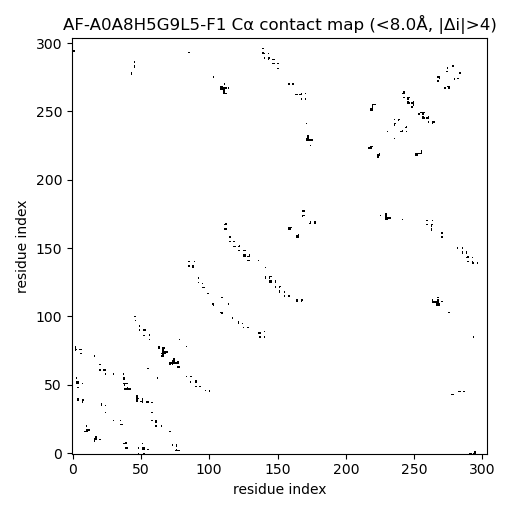974 1.00 88.19 91 LEU A CA 1
ATOM 726 C C . LEU A 1 91 ? -5.246 4.750 4.498 1.00 88.19 91 LEU A C 1
ATOM 728 O O . LEU A 1 91 ? -4.736 3.841 3.837 1.00 88.19 91 LEU A O 1
ATOM 732 N N . PRO A 1 92 ? -5.473 5.975 3.978 1.00 88.69 92 PRO A N 1
ATOM 733 C CA . PRO A 1 92 ? -5.087 6.326 2.612 1.00 88.69 92 PRO A CA 1
ATOM 734 C C . PRO A 1 92 ? -3.584 6.164 2.375 1.00 88.69 92 PRO A C 1
ATOM 736 O O . PRO A 1 92 ? -3.177 5.608 1.359 1.00 88.69 92 PRO A O 1
ATOM 739 N N . VAL A 1 93 ? -2.758 6.565 3.350 1.00 87.81 93 VAL A N 1
ATOM 740 C CA . VAL A 1 93 ? -1.292 6.466 3.253 1.00 87.81 93 VAL A CA 1
ATOM 741 C C . VAL A 1 93 ? -0.835 5.013 3.140 1.00 87.81 93 VAL A C 1
ATOM 743 O O . VAL A 1 93 ? 0.119 4.708 2.427 1.00 87.81 93 VAL A O 1
ATOM 746 N N . LEU A 1 94 ? -1.514 4.091 3.828 1.00 85.19 94 LEU A N 1
ATOM 747 C CA . LEU A 1 94 ? -1.172 2.674 3.784 1.00 85.19 94 LEU A CA 1
ATOM 748 C C . LEU A 1 94 ? -1.641 1.958 2.507 1.00 85.19 94 LEU A C 1
ATOM 750 O O . LEU A 1 94 ? -1.165 0.855 2.225 1.00 85.19 94 LEU A O 1
ATOM 754 N N . GLU A 1 95 ? -2.546 2.553 1.728 1.00 86.69 95 GLU A N 1
ATOM 755 C CA . GLU A 1 95 ? -3.146 1.902 0.561 1.00 86.69 95 GLU A CA 1
ATOM 756 C C . GLU A 1 95 ? -2.117 1.593 -0.536 1.00 86.69 95 GLU A C 1
ATOM 758 O O . GLU A 1 95 ? -2.174 0.516 -1.134 1.00 86.69 95 GLU A O 1
ATOM 763 N N . ILE A 1 96 ? -1.094 2.440 -0.711 1.00 85.19 96 ILE A N 1
ATOM 764 C CA . ILE A 1 96 ? -0.001 2.199 -1.671 1.00 85.19 96 ILE A CA 1
ATOM 765 C C . ILE A 1 96 ? 0.733 0.873 -1.405 1.00 85.19 96 ILE A C 1
ATOM 767 O O . ILE A 1 96 ? 1.174 0.181 -2.324 1.00 85.19 96 ILE A O 1
ATOM 771 N N . PHE A 1 97 ? 0.823 0.451 -0.139 1.00 82.94 97 PHE A N 1
ATOM 772 C CA . PHE A 1 97 ? 1.482 -0.806 0.213 1.00 82.94 97 PHE A CA 1
ATOM 773 C C . PHE A 1 97 ? 0.618 -2.024 -0.083 1.00 82.94 97 PHE A C 1
ATOM 775 O O . PHE A 1 97 ? 1.170 -3.103 -0.280 1.00 82.94 97 PHE A O 1
ATOM 782 N N . LYS A 1 98 ? -0.711 -1.879 -0.139 1.00 82.00 98 LYS A N 1
ATOM 783 C CA . LYS A 1 98 ? -1.629 -2.971 -0.491 1.00 82.00 98 LYS A CA 1
ATOM 784 C C . LYS A 1 98 ? -1.378 -3.455 -1.918 1.00 82.00 98 LYS A C 1
ATOM 786 O O . LYS A 1 98 ? -1.430 -4.653 -2.190 1.00 82.00 98 LYS A O 1
ATOM 791 N N . GLU A 1 99 ? -1.108 -2.535 -2.838 1.00 78.06 99 GLU A N 1
ATOM 792 C CA . GLU A 1 99 ? -0.774 -2.881 -4.221 1.00 78.06 99 GLU A CA 1
ATOM 793 C C . GLU A 1 99 ? 0.553 -3.633 -4.291 1.00 78.06 99 GLU A C 1
ATOM 795 O O . GLU A 1 99 ? 0.630 -4.708 -4.897 1.00 78.06 99 GLU A O 1
ATOM 800 N N . ALA A 1 100 ? 1.563 -3.127 -3.579 1.00 79.81 100 ALA A N 1
ATOM 801 C CA . ALA A 1 100 ? 2.863 -3.770 -3.471 1.00 79.81 100 ALA A CA 1
ATOM 802 C C . ALA A 1 100 ? 2.738 -5.195 -2.914 1.00 79.81 100 ALA A C 1
ATOM 804 O O . ALA A 1 100 ? 3.169 -6.163 -3.536 1.00 79.81 100 ALA A O 1
ATOM 805 N N . THR A 1 101 ? 2.096 -5.370 -1.764 1.00 76.38 101 THR A N 1
ATOM 806 C CA . THR A 1 101 ? 1.925 -6.687 -1.137 1.00 76.38 101 THR A CA 1
ATOM 807 C C . THR A 1 101 ? 1.115 -7.645 -2.000 1.00 76.38 101 THR A C 1
ATOM 809 O O . THR A 1 101 ? 1.458 -8.826 -2.058 1.00 76.38 101 THR A O 1
ATOM 812 N N . ASN A 1 102 ? 0.093 -7.171 -2.718 1.00 77.75 102 ASN A N 1
ATOM 813 C CA . ASN A 1 102 ? -0.649 -7.991 -3.673 1.00 77.75 102 ASN A CA 1
ATOM 814 C C . ASN A 1 102 ? 0.247 -8.476 -4.815 1.00 77.75 102 ASN A C 1
ATOM 816 O O . ASN A 1 102 ? 0.154 -9.642 -5.195 1.00 77.75 102 ASN A O 1
ATOM 820 N N . LEU A 1 103 ? 1.132 -7.622 -5.340 1.00 76.62 103 LEU A N 1
ATOM 821 C CA . LEU A 1 103 ? 2.116 -8.008 -6.352 1.00 76.62 103 LEU A CA 1
ATOM 822 C C . LEU A 1 103 ? 3.033 -9.126 -5.833 1.00 76.62 103 LEU A C 1
ATOM 824 O O . LEU A 1 103 ? 3.211 -10.132 -6.519 1.00 76.62 103 LEU A O 1
ATOM 828 N N . PHE A 1 104 ? 3.555 -8.991 -4.611 1.00 70.62 104 PHE A N 1
ATOM 829 C CA . PHE A 1 104 ? 4.455 -9.984 -4.008 1.00 70.62 104 PHE A CA 1
ATOM 830 C C . PHE A 1 104 ? 3.767 -11.267 -3.538 1.00 70.62 104 PHE A C 1
ATOM 832 O O . PHE A 1 104 ? 4.437 -12.284 -3.364 1.00 70.62 104 PHE A O 1
ATOM 839 N N . SER A 1 105 ? 2.450 -11.233 -3.339 1.00 70.88 105 SER A N 1
ATOM 840 C CA . SER A 1 105 ? 1.667 -12.387 -2.881 1.00 70.88 105 SER A CA 1
ATOM 841 C C . SER A 1 105 ? 1.210 -13.301 -4.022 1.00 70.88 105 SER A C 1
ATOM 843 O O . SER A 1 105 ? 0.661 -14.373 -3.763 1.00 70.88 105 SER A O 1
ATOM 845 N N . LYS A 1 106 ? 1.415 -12.911 -5.288 1.00 72.06 106 LYS A N 1
ATOM 846 C CA . LYS A 1 106 ? 1.092 -13.761 -6.442 1.00 72.06 106 LYS A CA 1
ATOM 847 C C . LYS A 1 106 ? 1.977 -15.012 -6.451 1.00 72.06 106 LYS A C 1
ATOM 849 O O . LYS A 1 106 ? 3.144 -14.978 -6.073 1.00 72.06 106 LYS A O 1
ATOM 854 N N . ALA A 1 107 ? 1.415 -16.130 -6.916 1.00 61.19 107 ALA A N 1
ATOM 855 C CA . ALA A 1 107 ? 2.158 -17.385 -7.072 1.00 61.19 107 ALA A CA 1
ATOM 856 C C . ALA A 1 107 ? 3.271 -17.279 -8.135 1.00 61.19 107 ALA A C 1
ATOM 858 O O . ALA A 1 107 ? 4.279 -17.985 -8.068 1.00 61.19 107 ALA A O 1
ATOM 859 N N . GLU A 1 108 ? 3.082 -16.389 -9.109 1.00 75.19 108 GLU A N 1
ATOM 860 C CA . GLU A 1 108 ? 4.070 -16.057 -10.129 1.00 75.19 108 GLU A CA 1
ATOM 861 C C . GLU A 1 108 ? 5.204 -15.215 -9.533 1.00 75.19 108 GLU A C 1
ATOM 863 O O . GLU A 1 108 ? 4.989 -14.375 -8.662 1.00 75.19 108 GLU A O 1
ATOM 868 N N . VAL A 1 109 ? 6.436 -15.446 -9.992 1.00 69.94 109 VAL A N 1
ATOM 869 C CA . VAL A 1 109 ? 7.594 -14.687 -9.512 1.00 69.94 109 VAL A CA 1
ATOM 870 C C . VAL A 1 109 ? 7.528 -13.277 -10.105 1.00 69.94 109 VAL A C 1
ATOM 872 O O . VAL A 1 109 ? 7.604 -13.173 -11.330 1.00 69.94 109 VAL A O 1
ATOM 875 N N . PRO A 1 110 ? 7.424 -12.208 -9.289 1.00 75.44 110 PRO A N 1
ATOM 876 C CA . PRO A 1 110 ? 7.426 -10.851 -9.818 1.00 75.44 110 PRO A CA 1
ATOM 877 C C . PRO A 1 110 ? 8.735 -10.587 -10.563 1.00 75.44 110 PRO A C 1
ATOM 879 O O . PRO A 1 110 ? 9.803 -11.084 -10.173 1.00 75.44 110 PRO A O 1
ATOM 882 N N . LEU A 1 111 ? 8.657 -9.823 -11.648 1.00 81.75 111 LEU A N 1
ATOM 883 C CA . LEU A 1 111 ? 9.836 -9.426 -12.403 1.00 81.75 111 LEU A CA 1
ATOM 884 C C . LEU A 1 111 ? 10.559 -8.319 -11.643 1.00 81.75 111 LEU A C 1
ATOM 886 O O . LEU A 1 111 ? 9.935 -7.541 -10.924 1.00 81.75 111 LEU A O 1
ATOM 890 N N . VAL A 1 112 ? 11.879 -8.221 -11.808 1.00 77.56 112 VAL A N 1
ATOM 891 C CA . VAL A 1 112 ? 12.680 -7.143 -11.194 1.00 77.56 112 VAL A CA 1
ATOM 892 C C . VAL A 1 112 ? 12.058 -5.780 -11.474 1.00 77.56 112 VAL A C 1
ATOM 894 O O . VAL A 1 112 ? 11.970 -4.944 -10.578 1.00 77.56 112 VAL A O 1
ATOM 897 N N . ILE A 1 113 ? 11.618 -5.570 -12.716 1.00 78.19 113 ILE A N 1
ATOM 898 C CA . ILE A 1 113 ? 11.056 -4.296 -13.135 1.00 78.19 113 ILE A CA 1
ATOM 899 C C . ILE A 1 113 ? 9.791 -3.937 -12.352 1.00 78.19 113 ILE A C 1
ATOM 901 O O . ILE A 1 113 ? 9.648 -2.795 -11.927 1.00 78.19 113 ILE A O 1
ATOM 905 N N . ASP A 1 114 ? 8.915 -4.909 -12.099 1.00 79.06 114 ASP A N 1
ATOM 906 C CA . ASP A 1 114 ? 7.676 -4.677 -11.358 1.00 79.06 114 ASP A CA 1
ATOM 907 C C . ASP A 1 114 ? 7.989 -4.273 -9.912 1.00 79.06 114 ASP A C 1
ATOM 909 O O . ASP A 1 114 ? 7.374 -3.360 -9.364 1.00 79.06 114 ASP A O 1
ATOM 913 N N . VAL A 1 115 ? 9.003 -4.904 -9.310 1.00 79.25 115 VAL A N 1
ATOM 914 C CA . VAL A 1 115 ? 9.455 -4.580 -7.951 1.00 79.25 115 VAL A CA 1
ATOM 915 C C . VAL A 1 115 ? 10.061 -3.187 -7.874 1.00 79.25 115 VAL A C 1
ATOM 917 O O . VAL A 1 115 ? 9.721 -2.422 -6.975 1.00 79.25 115 VAL A O 1
ATOM 920 N N . PHE A 1 116 ? 10.944 -2.849 -8.811 1.00 79.75 116 PHE A N 1
ATOM 921 C CA . PHE A 1 116 ? 11.605 -1.550 -8.815 1.00 79.75 116 PHE A CA 1
ATOM 922 C C . PHE A 1 116 ? 10.615 -0.404 -9.022 1.00 79.75 116 PHE A C 1
ATOM 924 O O . PHE A 1 116 ? 10.668 0.591 -8.305 1.00 79.75 116 PHE A O 1
ATOM 931 N N . LEU A 1 117 ? 9.676 -0.562 -9.958 1.00 82.81 117 LEU A N 1
ATOM 932 C CA . LEU A 1 117 ? 8.633 0.435 -10.192 1.00 82.81 117 LEU A CA 1
ATOM 933 C C . LEU A 1 117 ? 7.747 0.613 -8.963 1.00 82.81 117 LEU A C 1
ATOM 935 O O . LEU A 1 117 ? 7.526 1.741 -8.550 1.00 82.81 117 LEU A O 1
ATOM 939 N N . THR A 1 118 ? 7.356 -0.485 -8.314 1.00 83.62 118 THR A N 1
ATOM 940 C CA . THR A 1 118 ? 6.592 -0.426 -7.061 1.00 83.62 118 THR A CA 1
ATOM 941 C C . THR A 1 118 ? 7.347 0.342 -5.969 1.00 83.62 118 THR A C 1
ATOM 943 O O . THR A 1 118 ? 6.755 1.138 -5.246 1.00 83.62 118 THR A O 1
ATOM 946 N N . LEU A 1 119 ? 8.662 0.129 -5.835 1.00 83.38 119 LEU A N 1
ATOM 947 C CA . LEU A 1 119 ? 9.487 0.870 -4.875 1.00 83.38 119 LEU A CA 1
ATOM 948 C C . LEU A 1 119 ? 9.519 2.368 -5.177 1.00 83.38 119 LEU A C 1
ATOM 950 O O . LEU A 1 119 ? 9.438 3.174 -4.254 1.00 83.38 119 LEU A O 1
ATOM 954 N N . LEU A 1 120 ? 9.613 2.740 -6.451 1.00 84.81 120 LEU A N 1
ATOM 955 C CA . LEU A 1 120 ? 9.580 4.138 -6.863 1.00 84.81 120 LEU A CA 1
ATOM 956 C C . LEU A 1 120 ? 8.210 4.776 -6.655 1.00 84.81 120 LEU A C 1
ATOM 958 O O . LEU A 1 120 ? 8.151 5.898 -6.165 1.00 84.81 120 LEU A O 1
ATOM 962 N N . ASP A 1 121 ? 7.125 4.063 -6.953 1.00 86.62 121 ASP A N 1
ATOM 963 C CA . ASP A 1 121 ? 5.769 4.556 -6.713 1.00 86.62 121 ASP A CA 1
ATOM 964 C C . ASP A 1 121 ? 5.547 4.813 -5.211 1.00 86.62 121 ASP A C 1
ATOM 966 O O . ASP A 1 121 ? 5.048 5.874 -4.839 1.00 86.62 121 ASP A O 1
ATOM 970 N N . ILE A 1 122 ? 6.019 3.913 -4.333 1.00 86.69 122 ILE A N 1
ATOM 971 C CA . ILE A 1 122 ? 6.020 4.123 -2.873 1.00 86.69 122 ILE A CA 1
ATOM 972 C C . ILE A 1 122 ? 6.857 5.350 -2.495 1.00 86.69 122 ILE A C 1
ATOM 974 O O . ILE A 1 122 ? 6.412 6.174 -1.699 1.00 86.69 122 ILE A O 1
ATOM 978 N N . TRP A 1 123 ? 8.071 5.471 -3.037 1.00 87.56 123 TRP A N 1
ATOM 979 C CA . TRP A 1 123 ? 8.972 6.584 -2.738 1.00 87.56 123 TRP A CA 1
ATOM 980 C C . TRP A 1 123 ? 8.350 7.934 -3.101 1.00 87.56 123 TRP A C 1
ATOM 982 O O . TRP A 1 123 ? 8.295 8.830 -2.263 1.00 87.56 123 TRP A O 1
ATOM 992 N N . THR A 1 124 ? 7.836 8.059 -4.327 1.00 88.69 124 THR A N 1
ATOM 993 C CA . THR A 1 124 ? 7.201 9.282 -4.822 1.00 88.69 124 THR A CA 1
ATOM 994 C C . THR A 1 124 ? 5.939 9.604 -4.036 1.00 88.69 124 THR A C 1
ATOM 996 O O . THR A 1 124 ? 5.764 10.741 -3.609 1.00 88.69 124 THR A O 1
ATOM 999 N N . TYR A 1 125 ? 5.076 8.611 -3.806 1.00 90.19 125 TYR A N 1
ATOM 1000 C CA . TYR A 1 125 ? 3.839 8.810 -3.061 1.00 90.19 125 TYR A CA 1
ATOM 1001 C C . TYR A 1 125 ? 4.111 9.326 -1.644 1.00 90.19 125 TYR A C 1
ATOM 1003 O O . TYR A 1 125 ? 3.553 10.343 -1.244 1.00 90.19 125 TYR A O 1
ATOM 1011 N N . LEU A 1 126 ? 5.010 8.674 -0.901 1.00 88.38 126 LEU A N 1
ATOM 1012 C CA . LEU A 1 126 ? 5.340 9.087 0.463 1.00 88.38 126 LEU A CA 1
ATOM 1013 C C . LEU A 1 126 ? 6.090 10.419 0.518 1.00 88.38 126 LEU A C 1
ATOM 1015 O O . LEU A 1 126 ? 5.947 11.137 1.504 1.00 88.38 126 LEU A O 1
ATOM 1019 N N . GLY A 1 127 ? 6.886 10.739 -0.508 1.00 88.94 127 GLY A N 1
ATOM 1020 C CA . GLY A 1 127 ? 7.529 12.045 -0.645 1.00 88.94 127 GLY A CA 1
ATOM 1021 C C . GLY A 1 127 ? 6.484 13.154 -0.692 1.00 88.94 127 GLY A C 1
ATOM 1022 O O . GLY A 1 127 ? 6.505 14.039 0.155 1.00 88.94 127 GLY A O 1
ATOM 1023 N N . ASN A 1 128 ? 5.498 13.016 -1.581 1.00 88.69 128 ASN A N 1
ATOM 1024 C CA . ASN A 1 128 ? 4.393 13.969 -1.700 1.00 88.69 128 ASN A CA 1
ATOM 1025 C C . ASN A 1 128 ? 3.588 14.079 -0.394 1.00 88.69 128 ASN A C 1
ATOM 1027 O O . ASN A 1 128 ? 3.315 15.180 0.062 1.00 88.69 128 ASN A O 1
ATOM 1031 N N . VAL A 1 129 ? 3.293 12.947 0.262 1.00 85.81 129 VAL A N 1
ATOM 1032 C CA . VAL A 1 129 ? 2.601 12.923 1.568 1.00 85.81 129 VAL A CA 1
ATOM 1033 C C . VAL A 1 129 ? 3.354 13.722 2.642 1.00 85.81 129 VAL A C 1
ATOM 1035 O O . VAL A 1 129 ? 2.727 14.279 3.538 1.00 85.81 129 VAL A O 1
ATOM 1038 N N . CYS A 1 130 ? 4.690 13.768 2.587 1.00 82.50 130 CYS A N 1
ATOM 1039 C CA . CYS A 1 130 ? 5.504 14.537 3.534 1.00 82.50 130 CYS A CA 1
ATOM 1040 C C . CYS A 1 130 ? 5.668 16.015 3.152 1.00 82.50 130 CYS A C 1
ATOM 1042 O O . CYS A 1 130 ? 6.007 16.809 4.026 1.00 82.50 130 CYS A O 1
ATOM 1044 N N . GLU A 1 131 ? 5.526 16.353 1.869 1.00 82.81 131 GLU A N 1
ATOM 1045 C CA . GLU A 1 131 ? 5.720 17.702 1.320 1.00 82.81 131 GLU A CA 1
ATOM 1046 C C . GLU A 1 131 ? 4.423 18.523 1.265 1.00 82.81 131 GLU A C 1
ATOM 1048 O O . GLU A 1 131 ? 4.484 19.736 1.078 1.00 82.81 131 GLU A O 1
ATOM 1053 N N . ASP A 1 132 ? 3.261 17.888 1.444 1.00 76.38 132 ASP A N 1
ATOM 1054 C CA . ASP A 1 132 ? 1.980 18.584 1.557 1.00 76.38 132 ASP A CA 1
ATOM 1055 C C . ASP A 1 132 ? 1.958 19.470 2.824 1.00 76.38 132 ASP A C 1
ATOM 1057 O O . ASP A 1 132 ? 1.744 19.001 3.943 1.00 76.38 132 ASP A O 1
ATOM 1061 N N . ASP A 1 133 ? 2.156 20.778 2.626 1.00 62.00 133 ASP A N 1
ATOM 1062 C CA . ASP A 1 133 ? 2.216 21.843 3.649 1.00 62.00 133 ASP A CA 1
ATOM 1063 C C . ASP A 1 133 ? 0.876 22.114 4.376 1.00 62.00 133 ASP A C 1
ATOM 1065 O O . ASP A 1 133 ? 0.780 23.023 5.199 1.00 62.00 133 ASP A O 1
ATOM 1069 N N . ASP A 1 134 ? -0.184 21.354 4.093 1.00 62.78 134 ASP A N 1
ATOM 1070 C CA . ASP A 1 134 ? -1.555 21.671 4.521 1.00 62.78 134 ASP A CA 1
ATOM 1071 C C . ASP A 1 134 ? -1.858 21.381 6.014 1.00 62.78 134 ASP A C 1
ATOM 1073 O O . ASP A 1 134 ? -3.022 21.397 6.417 1.00 62.78 134 ASP A O 1
ATOM 1077 N N . ASP A 1 135 ? -0.850 21.097 6.856 1.00 61.78 135 ASP A N 1
ATOM 1078 C CA . ASP A 1 135 ? -0.962 20.764 8.300 1.00 61.78 135 ASP A CA 1
ATOM 1079 C C . ASP A 1 135 ? -2.000 19.658 8.637 1.00 61.78 135 ASP A C 1
ATOM 1081 O O . ASP A 1 135 ? -2.343 19.405 9.800 1.00 61.78 135 ASP A O 1
ATOM 1085 N N . ALA A 1 136 ? -2.534 18.976 7.620 1.00 71.44 136 ALA A N 1
ATOM 1086 C CA . ALA A 1 136 ? -3.671 18.079 7.756 1.00 71.44 136 ALA A CA 1
ATOM 1087 C C . ALA A 1 136 ? -3.255 16.742 8.377 1.00 71.44 136 ALA A C 1
ATOM 1089 O O . ALA A 1 136 ? -3.989 16.183 9.202 1.00 71.44 136 ALA A O 1
ATOM 1090 N N . LEU A 1 137 ? -2.062 16.261 8.013 1.00 82.12 137 LEU A N 1
ATOM 1091 C CA . LEU A 1 137 ? -1.518 14.987 8.455 1.00 82.12 137 LEU A CA 1
ATOM 1092 C C . LEU A 1 137 ? -0.777 15.116 9.787 1.00 82.12 137 LEU A C 1
ATOM 1094 O O . LEU A 1 137 ? -0.044 16.068 10.046 1.00 82.12 137 LEU A O 1
ATOM 1098 N N . SER A 1 138 ? -0.929 14.111 10.647 1.00 83.19 138 SER A N 1
ATOM 1099 C CA . SER A 1 138 ? -0.190 14.081 11.907 1.00 83.19 138 SER A CA 1
ATOM 1100 C C . SER A 1 138 ? 1.329 14.008 11.656 1.00 83.19 138 SER A C 1
ATOM 1102 O O . SER A 1 138 ? 1.755 13.148 10.882 1.00 83.19 138 SER A O 1
ATOM 1104 N N . PRO A 1 139 ? 2.171 14.782 12.378 1.00 86.19 139 PRO A N 1
ATOM 1105 C CA . PRO A 1 139 ? 3.636 14.708 12.264 1.00 86.19 139 PRO A CA 1
ATOM 1106 C C . PRO A 1 139 ? 4.194 13.291 12.444 1.00 86.19 139 PRO A C 1
ATOM 1108 O O . PRO A 1 139 ? 5.189 12.903 11.838 1.00 86.19 139 PRO A O 1
ATOM 1111 N N . VAL A 1 140 ? 3.500 12.498 13.258 1.00 84.94 140 VAL A N 1
ATOM 1112 C CA . VAL A 1 140 ? 3.732 11.072 13.490 1.00 84.94 140 VAL A CA 1
ATOM 1113 C C . VAL A 1 140 ? 3.727 10.294 12.163 1.00 84.94 140 VAL A C 1
ATOM 1115 O O . VAL A 1 140 ? 4.650 9.531 11.895 1.00 84.94 140 VAL A O 1
ATOM 1118 N N . ILE A 1 141 ? 2.753 10.536 11.282 1.00 86.06 141 ILE A N 1
ATOM 1119 C CA . ILE A 1 141 ? 2.650 9.865 9.977 1.00 86.06 141 ILE A CA 1
ATOM 1120 C C . ILE A 1 141 ? 3.793 10.298 9.049 1.00 86.06 141 ILE A C 1
ATOM 1122 O O . ILE A 1 141 ? 4.408 9.441 8.415 1.00 86.06 141 ILE A O 1
ATOM 1126 N N . CYS A 1 142 ? 4.151 11.585 9.021 1.00 87.50 142 CYS A N 1
ATOM 1127 C CA . CYS A 1 142 ? 5.259 12.081 8.195 1.00 87.50 142 CYS A CA 1
ATOM 1128 C C . CYS A 1 142 ? 6.609 11.486 8.624 1.00 87.50 142 CYS A C 1
ATOM 1130 O O . CYS A 1 142 ? 7.387 11.032 7.786 1.00 87.50 142 CYS A O 1
ATOM 1132 N N . ILE A 1 143 ? 6.874 11.396 9.932 1.00 86.62 143 ILE A N 1
ATOM 1133 C CA . ILE A 1 143 ? 8.083 10.742 10.460 1.00 86.62 143 ILE A CA 1
ATOM 1134 C C . ILE A 1 143 ? 8.122 9.262 10.043 1.00 86.62 143 ILE A C 1
ATOM 1136 O O . ILE A 1 143 ? 9.176 8.749 9.654 1.00 86.62 143 ILE A O 1
ATOM 1140 N N . ALA A 1 144 ? 6.975 8.572 10.068 1.00 84.56 144 ALA A N 1
ATOM 1141 C CA . ALA A 1 144 ? 6.879 7.193 9.590 1.00 84.56 144 ALA A CA 1
ATOM 1142 C C . ALA A 1 144 ? 7.188 7.077 8.099 1.00 84.56 144 ALA A C 1
ATOM 1144 O O . ALA A 1 144 ? 7.994 6.234 7.698 1.00 84.56 144 ALA A O 1
ATOM 1145 N N . ALA A 1 145 ? 6.584 7.939 7.287 1.00 87.56 145 ALA A N 1
ATOM 1146 C CA . ALA A 1 145 ? 6.802 7.986 5.852 1.00 87.56 145 ALA A CA 1
ATOM 1147 C C . ALA A 1 145 ? 8.282 8.244 5.518 1.00 87.56 145 ALA A C 1
ATOM 1149 O O . ALA A 1 145 ? 8.857 7.509 4.718 1.00 87.56 145 ALA A O 1
ATOM 1150 N N . GLN A 1 146 ? 8.952 9.173 6.207 1.00 87.00 146 GLN A N 1
ATOM 1151 C CA . GLN A 1 146 ? 10.390 9.432 6.038 1.00 87.00 146 GLN A CA 1
ATOM 1152 C C . GLN A 1 146 ? 11.271 8.224 6.390 1.00 87.00 146 GLN A C 1
ATOM 1154 O O . GLN A 1 146 ? 12.260 7.939 5.699 1.00 87.00 146 GLN A O 1
ATOM 1159 N N . ALA A 1 147 ? 10.918 7.475 7.440 1.00 85.38 147 ALA A N 1
ATOM 1160 C CA . ALA A 1 147 ? 11.612 6.237 7.783 1.00 85.38 147 ALA A CA 1
ATOM 1161 C C . ALA A 1 147 ? 11.467 5.188 6.666 1.00 85.38 147 ALA A C 1
ATOM 1163 O O . ALA A 1 147 ? 12.451 4.547 6.286 1.00 85.38 147 ALA A O 1
ATOM 1164 N N . VAL A 1 148 ? 10.269 5.060 6.087 1.00 84.56 148 VAL A N 1
ATOM 1165 C CA . VAL A 1 148 ? 10.019 4.173 4.944 1.00 84.56 148 VAL A CA 1
ATOM 1166 C C . VAL A 1 148 ? 10.787 4.628 3.704 1.00 84.56 148 VAL A C 1
ATOM 1168 O O . VAL A 1 148 ? 11.472 3.805 3.100 1.00 84.56 148 VAL A O 1
ATOM 1171 N N . ILE A 1 149 ? 10.757 5.917 3.357 1.00 86.38 149 ILE A N 1
ATOM 1172 C CA . ILE A 1 149 ? 11.532 6.496 2.246 1.00 86.38 149 ILE A CA 1
ATOM 1173 C C . ILE A 1 149 ? 13.016 6.148 2.394 1.00 86.38 149 ILE A C 1
ATOM 1175 O O . ILE A 1 149 ? 13.650 5.680 1.450 1.00 86.38 149 ILE A O 1
ATOM 1179 N N . SER A 1 150 ? 13.569 6.290 3.600 1.00 85.38 150 SER A N 1
ATOM 1180 C CA . SER A 1 150 ? 14.965 5.946 3.886 1.00 85.38 150 SER A CA 1
ATOM 1181 C C . SER A 1 150 ? 15.271 4.460 3.666 1.00 85.38 150 SER A C 1
ATOM 1183 O O . SER A 1 150 ? 16.369 4.108 3.234 1.00 85.38 150 SER A O 1
ATOM 1185 N N . MET A 1 151 ? 14.323 3.564 3.958 1.00 81.81 151 MET A N 1
ATOM 1186 C CA . MET A 1 151 ? 14.462 2.135 3.663 1.00 81.81 151 MET A CA 1
ATOM 1187 C C . MET A 1 151 ? 14.367 1.858 2.163 1.00 81.81 151 MET A C 1
ATOM 1189 O O . MET A 1 151 ? 15.194 1.119 1.633 1.00 81.81 151 MET A O 1
ATOM 1193 N N . VAL A 1 152 ? 13.391 2.459 1.481 1.00 83.31 152 VAL A N 1
ATOM 1194 C CA . VAL A 1 152 ? 13.195 2.331 0.032 1.00 83.31 152 VAL A CA 1
ATOM 1195 C C . VAL A 1 152 ? 14.432 2.810 -0.728 1.00 83.31 152 VAL A C 1
ATOM 1197 O O . VAL A 1 152 ? 14.916 2.091 -1.596 1.00 83.31 152 VAL A O 1
ATOM 1200 N N . ASN A 1 153 ? 15.029 3.935 -0.326 1.00 83.94 153 ASN A N 1
ATOM 1201 C CA . ASN A 1 153 ? 16.278 4.441 -0.899 1.00 83.94 153 ASN A CA 1
ATOM 1202 C C . ASN A 1 153 ? 17.410 3.412 -0.834 1.00 83.94 153 ASN A C 1
ATOM 1204 O O . ASN A 1 153 ? 18.079 3.171 -1.834 1.00 83.94 153 ASN A O 1
ATOM 1208 N N . LYS A 1 154 ? 17.601 2.744 0.311 1.00 82.12 154 LYS A N 1
ATOM 1209 C CA . LYS A 1 154 ? 18.623 1.688 0.437 1.00 82.12 154 LYS A CA 1
ATOM 1210 C C . LYS A 1 154 ? 18.396 0.557 -0.566 1.00 82.12 154 LYS A C 1
ATOM 1212 O O . LYS A 1 154 ? 19.354 -0.010 -1.075 1.00 82.12 154 LYS A O 1
ATOM 1217 N N . TYR A 1 155 ? 17.141 0.228 -0.859 1.00 77.06 155 TYR A N 1
ATOM 1218 C CA . TYR A 1 155 ? 16.813 -0.803 -1.839 1.00 77.06 155 TYR A CA 1
ATOM 1219 C C . TYR A 1 155 ? 16.985 -0.371 -3.275 1.00 77.06 155 TYR A C 1
ATOM 1221 O O . TYR A 1 155 ? 17.449 -1.170 -4.083 1.00 77.06 155 TYR A O 1
ATOM 1229 N N . ILE A 1 156 ? 16.634 0.873 -3.579 1.00 79.12 156 ILE A N 1
ATOM 1230 C CA . ILE A 1 156 ? 16.898 1.462 -4.884 1.00 79.12 156 ILE A CA 1
ATOM 1231 C C . ILE A 1 156 ? 18.406 1.424 -5.154 1.00 79.12 156 ILE A C 1
ATOM 1233 O O . ILE A 1 156 ? 18.806 0.887 -6.181 1.00 79.12 156 ILE A O 1
ATOM 1237 N N . MET A 1 157 ? 19.240 1.819 -4.184 1.00 79.94 157 MET A N 1
ATOM 1238 C CA . MET A 1 157 ? 20.702 1.729 -4.301 1.00 79.94 157 MET A CA 1
ATOM 1239 C C . MET A 1 157 ? 21.194 0.294 -4.550 1.00 79.94 157 MET A C 1
ATOM 1241 O O . MET A 1 157 ? 22.006 0.064 -5.439 1.00 79.94 157 MET A O 1
ATOM 1245 N N . LEU A 1 158 ? 20.664 -0.701 -3.828 1.00 74.69 158 LEU A N 1
ATOM 1246 C CA . LEU A 1 158 ? 21.003 -2.112 -4.076 1.00 74.69 158 LEU A CA 1
ATOM 1247 C C . LEU A 1 158 ? 20.578 -2.589 -5.476 1.00 74.69 158 LEU A C 1
ATOM 1249 O O . LEU A 1 158 ? 21.213 -3.477 -6.046 1.00 74.69 158 LEU A O 1
ATOM 1253 N N . CYS A 1 159 ? 19.496 -2.033 -6.030 1.00 71.44 159 CYS A N 1
ATOM 1254 C CA . CYS A 1 159 ? 19.081 -2.326 -7.399 1.00 71.44 159 CYS A CA 1
ATOM 1255 C C . CYS A 1 159 ? 20.032 -1.681 -8.416 1.00 71.44 159 CYS A C 1
ATOM 1257 O O . CYS A 1 159 ? 20.383 -2.326 -9.400 1.00 71.44 159 CYS A O 1
ATOM 1259 N N . GLU A 1 160 ? 20.482 -0.452 -8.166 1.00 70.75 160 GLU A N 1
ATOM 1260 C CA . GLU A 1 160 ? 21.442 0.268 -9.013 1.00 70.75 160 GLU A CA 1
ATOM 1261 C C . GLU A 1 160 ? 22.820 -0.4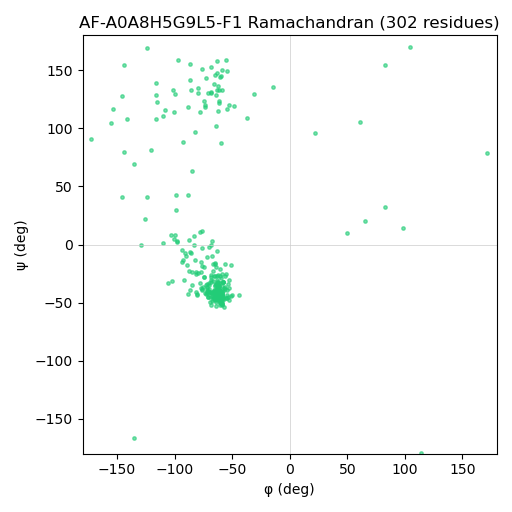14 -9.057 1.00 70.75 160 GLU A C 1
ATOM 1263 O O . GLU A 1 160 ? 23.460 -0.430 -10.106 1.00 70.75 160 GLU A O 1
ATOM 1268 N N . GLU A 1 161 ? 23.255 -1.045 -7.962 1.00 74.00 161 GLU A N 1
ATOM 1269 C CA . GLU A 1 161 ? 24.520 -1.796 -7.901 1.00 74.00 161 GLU A CA 1
ATOM 1270 C C . GLU A 1 161 ? 24.532 -3.062 -8.778 1.00 74.00 161 GLU A C 1
ATOM 1272 O O . GLU A 1 161 ? 25.597 -3.611 -9.072 1.00 74.00 161 GLU A O 1
ATOM 1277 N N . CYS A 1 162 ? 23.369 -3.547 -9.223 1.00 72.44 162 CYS A N 1
ATOM 1278 C CA . CYS A 1 162 ? 23.287 -4.699 -10.107 1.00 72.44 162 CYS A CA 1
ATOM 1279 C C . CYS A 1 162 ? 23.073 -4.268 -11.560 1.00 72.44 162 CYS A C 1
ATOM 1281 O O . CYS A 1 162 ? 21.993 -3.815 -11.941 1.00 72.44 162 CYS A O 1
ATOM 1283 N N . GLU A 1 163 ? 24.070 -4.528 -12.409 1.00 72.75 163 GLU A N 1
ATOM 1284 C CA . GLU A 1 163 ? 24.032 -4.187 -13.838 1.00 72.75 163 GLU A CA 1
ATOM 1285 C C . GLU A 1 163 ? 22.780 -4.719 -14.551 1.00 72.75 163 GLU A C 1
ATOM 1287 O O . GLU A 1 163 ? 22.211 -4.038 -15.396 1.00 72.75 163 GLU A O 1
ATOM 1292 N N . ILE A 1 164 ? 22.302 -5.915 -14.193 1.00 69.31 164 ILE A N 1
ATOM 1293 C CA . ILE A 1 164 ? 21.107 -6.516 -14.804 1.00 69.31 164 ILE A CA 1
ATOM 1294 C C . ILE A 1 164 ? 19.861 -5.670 -14.519 1.00 69.31 164 ILE A C 1
ATOM 1296 O O . ILE A 1 164 ? 19.019 -5.510 -15.403 1.00 69.31 164 ILE A O 1
ATOM 1300 N N . TYR A 1 165 ? 19.741 -5.117 -13.312 1.00 69.38 165 TYR A N 1
ATOM 1301 C CA . TYR A 1 165 ? 18.584 -4.312 -12.920 1.00 69.38 165 TYR A CA 1
ATOM 1302 C C . TYR A 1 165 ? 18.722 -2.906 -13.453 1.00 69.38 165 TYR A C 1
ATOM 1304 O O . TYR A 1 165 ? 17.773 -2.415 -14.046 1.00 69.38 165 TYR A O 1
ATOM 1312 N N . PHE A 1 166 ? 19.914 -2.317 -13.371 1.00 70.25 166 PHE A N 1
ATOM 1313 C CA . PHE A 1 166 ? 20.203 -1.045 -14.017 1.00 70.25 166 PHE A CA 1
ATOM 1314 C C . PHE A 1 166 ? 19.840 -1.078 -15.508 1.00 70.25 166 PHE A C 1
ATOM 1316 O O . PHE A 1 166 ? 19.108 -0.220 -15.996 1.00 70.25 166 PHE A O 1
ATOM 1323 N N . ILE A 1 167 ? 20.261 -2.121 -16.228 1.00 69.06 167 ILE A N 1
ATOM 1324 C CA . ILE A 1 167 ? 19.929 -2.293 -17.642 1.00 69.06 167 ILE A CA 1
ATOM 1325 C C . ILE A 1 167 ? 18.416 -2.494 -17.827 1.00 69.06 167 ILE A C 1
ATOM 1327 O O . ILE A 1 167 ? 17.821 -1.835 -18.678 1.00 69.06 167 ILE A O 1
ATOM 1331 N N . ALA A 1 168 ? 17.766 -3.340 -17.018 1.00 68.50 168 ALA A N 1
ATOM 1332 C CA . ALA A 1 168 ? 16.311 -3.506 -17.067 1.00 68.50 168 ALA A CA 1
ATOM 1333 C C . ALA A 1 168 ? 15.566 -2.178 -16.838 1.00 68.50 168 ALA A C 1
ATOM 1335 O O . ALA A 1 168 ? 14.577 -1.918 -17.511 1.00 68.50 168 ALA A O 1
ATOM 1336 N N . ILE A 1 169 ? 16.059 -1.318 -15.948 1.00 68.94 169 ILE A N 1
ATOM 1337 C CA . ILE A 1 169 ? 15.494 -0.001 -15.637 1.00 68.94 169 ILE A CA 1
ATOM 1338 C C . ILE A 1 169 ? 15.687 0.964 -16.816 1.00 68.94 169 ILE A C 1
ATOM 1340 O O . ILE A 1 169 ? 14.728 1.619 -17.228 1.00 68.94 169 ILE A O 1
ATOM 1344 N N . VAL A 1 170 ? 16.882 1.007 -17.417 1.00 66.38 170 VAL A N 1
ATOM 1345 C CA . VAL A 1 170 ? 17.180 1.815 -18.618 1.00 66.38 170 VAL A CA 1
ATOM 1346 C C . VAL A 1 170 ? 16.234 1.486 -19.775 1.00 66.38 170 VAL A C 1
ATOM 1348 O O . VAL A 1 170 ? 15.819 2.381 -20.509 1.00 66.38 170 VAL A O 1
ATOM 1351 N N . TYR A 1 171 ? 15.848 0.219 -19.920 1.00 63.28 171 TYR A N 1
ATOM 1352 C CA . TYR A 1 171 ? 14.917 -0.244 -20.953 1.00 63.28 171 TYR A CA 1
ATOM 1353 C C . TYR A 1 171 ? 13.430 0.057 -20.650 1.00 63.28 171 TYR A C 1
ATOM 1355 O O . TYR A 1 171 ? 12.545 -0.478 -21.322 1.00 63.28 171 TYR A O 1
ATOM 1363 N N . THR A 1 172 ? 13.113 0.880 -19.642 1.00 62.56 172 THR A N 1
ATOM 1364 C CA . THR A 1 172 ? 11.731 1.119 -19.170 1.00 62.56 172 THR A CA 1
ATOM 1365 C C . THR A 1 172 ? 11.428 2.606 -18.933 1.00 62.56 172 THR A C 1
ATOM 1367 O O . THR A 1 172 ? 12.176 3.475 -19.378 1.00 62.56 172 THR A O 1
ATOM 1370 N N . LYS A 1 173 ? 10.309 2.926 -18.253 1.00 59.22 173 LYS A N 1
ATOM 1371 C CA . LYS A 1 173 ? 9.797 4.291 -17.968 1.00 59.22 173 LYS A CA 1
ATOM 1372 C C . LYS A 1 173 ? 10.841 5.238 -17.349 1.00 59.22 173 LYS A C 1
ATOM 1374 O O . LYS A 1 173 ? 10.671 6.451 -17.374 1.00 59.22 173 LYS A O 1
ATOM 1379 N N . LEU A 1 174 ? 11.925 4.693 -16.808 1.00 60.25 174 LEU A N 1
ATOM 1380 C CA . LEU A 1 174 ? 12.940 5.414 -16.040 1.00 60.25 174 LEU A CA 1
ATOM 1381 C C . LEU A 1 174 ? 14.183 5.752 -16.841 1.00 60.25 174 LEU A C 1
ATOM 1383 O O . LEU A 1 174 ? 15.142 6.285 -16.296 1.00 60.25 174 LEU A O 1
ATOM 1387 N N . LYS A 1 175 ? 14.142 5.511 -18.149 1.00 64.31 175 LYS A N 1
ATOM 1388 C CA . LYS A 1 175 ? 15.161 5.960 -19.083 1.00 64.31 175 LYS A CA 1
ATOM 1389 C C . LYS A 1 175 ? 15.580 7.420 -18.835 1.00 64.31 175 LYS A C 1
ATOM 1391 O O . LYS A 1 175 ? 16.770 7.700 -18.816 1.00 64.31 175 LYS A O 1
ATOM 1396 N N . GLN A 1 176 ? 14.630 8.329 -18.597 1.00 60.06 176 GLN A N 1
ATOM 1397 C CA . GLN A 1 176 ? 14.926 9.745 -18.346 1.00 60.06 176 GLN A CA 1
ATOM 1398 C C . GLN A 1 176 ? 15.594 9.979 -16.979 1.00 60.06 176 GLN A C 1
ATOM 1400 O O . GLN A 1 176 ? 16.619 10.650 -16.916 1.00 60.06 176 GLN A O 1
ATOM 1405 N N . THR A 1 177 ? 15.085 9.357 -15.911 1.00 56.53 177 THR A N 1
ATOM 1406 C CA . THR A 1 177 ? 15.670 9.422 -14.559 1.00 56.53 177 THR A CA 1
ATOM 1407 C C . THR A 1 177 ? 17.086 8.845 -14.521 1.00 56.53 177 THR A C 1
ATOM 1409 O O . THR A 1 177 ? 17.969 9.418 -13.891 1.00 56.53 177 THR A O 1
ATOM 1412 N N . VAL A 1 178 ? 17.338 7.753 -15.250 1.00 56.81 178 VAL A N 1
ATOM 1413 C CA . VAL A 1 178 ? 18.678 7.171 -15.379 1.00 56.81 178 VAL A CA 1
ATOM 1414 C C . VAL A 1 178 ? 19.601 8.080 -16.186 1.00 56.81 178 VAL A C 1
ATOM 1416 O O . VAL A 1 178 ? 20.751 8.252 -15.801 1.00 56.81 178 VAL A O 1
ATOM 1419 N N . ILE A 1 179 ? 19.125 8.701 -17.271 1.00 59.09 179 ILE A N 1
ATOM 1420 C CA . ILE A 1 179 ? 19.911 9.689 -18.030 1.00 59.09 179 ILE A CA 1
ATOM 1421 C C . ILE A 1 179 ? 20.286 10.888 -17.139 1.00 59.09 179 ILE A C 1
ATOM 1423 O O . ILE A 1 179 ? 21.430 11.344 -17.176 1.00 59.09 179 ILE A O 1
ATOM 1427 N N . GLU A 1 180 ? 19.356 11.374 -16.315 1.00 57.56 180 GLU A N 1
ATOM 1428 C CA . GLU A 1 180 ? 19.569 12.491 -15.387 1.00 57.56 180 GLU A CA 1
ATOM 1429 C C . GLU A 1 180 ? 20.546 12.139 -14.258 1.00 57.56 180 GLU A C 1
ATOM 1431 O O . GLU A 1 180 ? 21.512 12.873 -14.041 1.00 57.56 180 GLU A O 1
ATOM 1436 N N . GLN A 1 181 ? 20.367 10.993 -13.591 1.00 50.62 181 GLN A N 1
ATOM 1437 C CA . GLN A 1 181 ? 21.312 10.509 -12.580 1.00 50.62 181 GLN A CA 1
ATOM 1438 C C . GLN A 1 181 ? 22.692 10.202 -13.179 1.00 50.62 181 GLN A C 1
ATOM 1440 O O . GLN A 1 181 ? 23.711 10.559 -12.593 1.00 50.62 181 GLN A O 1
ATOM 1445 N N . TRP A 1 182 ? 22.761 9.606 -14.373 1.00 47.59 182 TRP A N 1
ATOM 1446 C CA . TRP A 1 182 ? 24.024 9.343 -15.068 1.00 47.59 182 TRP A CA 1
ATOM 1447 C C . TRP A 1 182 ? 24.789 10.637 -15.356 1.00 47.59 182 TRP A C 1
ATOM 1449 O O . TRP A 1 182 ? 26.000 10.690 -15.164 1.00 47.59 182 TRP A O 1
ATOM 1459 N N . GLY A 1 183 ? 24.094 11.707 -15.751 1.00 49.16 183 GLY A N 1
ATOM 1460 C CA . GLY A 1 183 ? 24.699 13.027 -15.941 1.00 49.16 183 GLY A CA 1
ATOM 1461 C C . GLY A 1 183 ? 25.283 13.640 -14.661 1.00 49.16 183 GLY A C 1
ATOM 1462 O O . GLY A 1 183 ? 26.232 14.421 -14.743 1.00 49.16 183 GLY A O 1
ATOM 1463 N N . GLN A 1 184 ? 24.755 13.280 -13.486 1.00 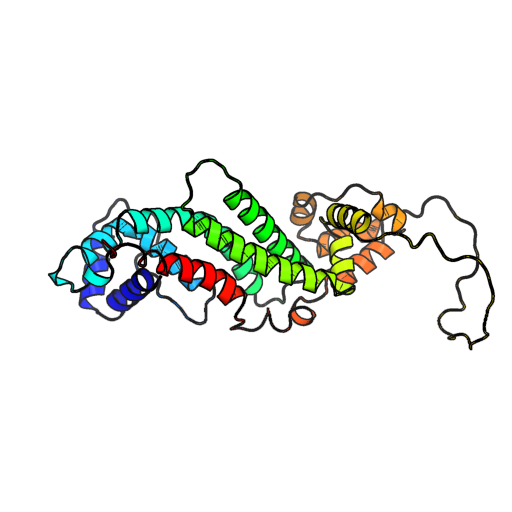45.12 184 GLN A N 1
ATOM 1464 C CA . GLN A 1 184 ? 25.248 13.762 -12.191 1.00 45.12 184 GLN A CA 1
ATOM 1465 C C . GLN A 1 184 ? 26.395 12.907 -11.631 1.00 45.12 184 GLN A C 1
ATOM 1467 O O . GLN A 1 184 ? 27.357 13.453 -11.086 1.00 45.12 184 GLN A O 1
ATOM 1472 N N . THR A 1 185 ? 26.325 11.584 -11.789 1.00 38.03 185 THR A N 1
ATOM 1473 C CA . THR A 1 185 ? 27.269 10.631 -11.179 1.00 38.03 185 THR A CA 1
ATOM 1474 C C . THR A 1 185 ? 28.456 10.309 -12.096 1.00 38.03 185 THR A C 1
ATOM 1476 O O . THR A 1 185 ? 29.568 10.072 -11.622 1.00 38.03 185 THR A O 1
ATOM 1479 N N . TYR A 1 186 ? 28.266 10.346 -13.420 1.00 34.97 186 TYR A N 1
ATOM 1480 C CA . TYR A 1 186 ? 29.302 10.027 -14.400 1.00 34.97 186 TYR A CA 1
ATOM 1481 C C . TYR A 1 186 ? 30.054 11.291 -14.841 1.00 34.97 186 TYR A C 1
ATOM 1483 O O . TYR A 1 186 ? 29.726 11.929 -15.841 1.00 34.97 186 TYR A O 1
ATOM 1491 N N . ARG A 1 187 ? 31.123 11.651 -14.117 1.00 39.00 187 ARG A N 1
ATOM 1492 C CA . ARG A 1 187 ? 32.154 12.545 -14.667 1.00 39.00 187 ARG A CA 1
ATOM 1493 C C . ARG A 1 187 ? 33.048 11.721 -15.594 1.00 39.00 187 ARG A C 1
ATOM 1495 O O . ARG A 1 187 ? 33.767 10.856 -15.092 1.00 39.00 187 ARG A O 1
ATOM 1502 N N . PRO A 1 188 ? 33.067 11.963 -16.917 1.00 42.62 188 PRO A N 1
ATOM 1503 C CA . PRO A 1 188 ? 34.086 11.347 -17.746 1.00 42.62 188 PRO A CA 1
ATOM 1504 C C . PRO A 1 188 ? 35.436 11.852 -17.236 1.00 42.62 188 PRO A C 1
ATOM 1506 O O . PRO A 1 188 ? 35.646 13.061 -17.131 1.00 42.62 188 PRO A O 1
ATOM 1509 N N . ASN A 1 189 ? 36.326 10.930 -16.869 1.00 37.12 189 ASN A N 1
ATOM 1510 C CA . ASN A 1 189 ? 37.704 11.241 -16.502 1.00 37.12 189 ASN A CA 1
ATOM 1511 C C . ASN A 1 189 ? 38.396 11.911 -17.702 1.00 37.12 189 ASN A C 1
ATOM 1513 O O . ASN A 1 189 ? 39.018 11.261 -18.536 1.00 37.12 189 ASN A O 1
ATOM 1517 N N . LEU A 1 190 ? 38.273 13.233 -17.807 1.00 47.66 190 LEU A N 1
ATOM 1518 C CA . LEU A 1 190 ? 39.026 14.075 -18.729 1.00 47.66 190 LEU A CA 1
ATOM 1519 C C . LEU A 1 190 ? 40.367 14.422 -18.086 1.00 47.66 190 LEU A C 1
ATOM 1521 O O . LEU A 1 190 ? 40.643 15.576 -17.782 1.00 47.66 190 LEU A O 1
ATOM 1525 N N . ALA A 1 191 ? 41.178 13.398 -17.843 1.00 42.78 191 ALA A N 1
ATOM 1526 C CA . ALA A 1 191 ? 42.617 13.521 -17.662 1.00 42.78 191 ALA A CA 1
ATOM 1527 C C . ALA A 1 191 ? 43.222 12.118 -17.588 1.00 42.78 191 ALA A C 1
ATOM 1529 O O . ALA A 1 191 ? 43.372 11.565 -16.505 1.00 42.78 191 ALA A O 1
ATOM 1530 N N . MET A 1 192 ? 43.621 11.557 -18.729 1.00 34.78 192 MET A N 1
ATOM 1531 C CA . MET A 1 192 ? 44.950 10.959 -18.779 1.00 34.78 192 MET A CA 1
ATOM 1532 C C . MET A 1 192 ? 45.503 10.950 -20.201 1.00 34.78 192 MET A C 1
ATOM 1534 O O . MET A 1 192 ? 44.952 10.388 -21.143 1.00 34.78 192 MET A O 1
ATOM 1538 N N . THR A 1 193 ? 46.591 11.695 -20.285 1.00 37.00 193 THR A N 1
ATOM 1539 C CA . THR A 1 193 ? 47.559 11.895 -21.347 1.00 37.00 193 THR A CA 1
ATOM 1540 C C . THR A 1 193 ? 48.176 10.572 -21.821 1.00 37.00 193 THR A C 1
ATOM 1542 O O . THR A 1 193 ? 48.171 9.567 -21.119 1.00 37.00 193 THR A O 1
ATOM 1545 N N . SER A 1 194 ? 48.700 10.614 -23.039 1.00 42.25 194 SER A N 1
ATOM 1546 C CA . SER A 1 194 ? 49.290 9.542 -23.848 1.00 42.25 194 SER A CA 1
ATOM 1547 C C . SER A 1 194 ? 50.435 8.708 -23.230 1.00 42.25 194 SER A C 1
ATOM 1549 O O . SER A 1 194 ? 51.304 9.272 -22.571 1.00 42.25 194 SER A O 1
ATOM 1551 N N . GLU A 1 195 ? 50.477 7.431 -23.669 1.00 30.48 195 GLU A N 1
ATOM 1552 C CA . GLU A 1 195 ? 51.601 6.453 -23.796 1.00 30.48 195 GLU A CA 1
ATOM 1553 C C . GLU A 1 195 ? 52.080 5.609 -22.586 1.00 30.48 195 GLU A C 1
ATOM 1555 O O . GLU A 1 195 ? 52.036 6.085 -21.455 1.00 30.48 195 GLU A O 1
ATOM 1560 N N . PRO A 1 196 ? 52.696 4.411 -22.804 1.00 39.44 196 PRO A N 1
ATOM 1561 C CA . PRO A 1 196 ? 52.575 3.435 -23.906 1.00 39.44 196 PRO A CA 1
ATOM 1562 C C . PRO A 1 196 ? 52.192 2.003 -23.429 1.00 39.44 196 PRO A C 1
ATOM 1564 O O . PRO A 1 196 ? 52.196 1.689 -22.240 1.00 39.44 196 PRO A O 1
ATOM 1567 N N . GLU A 1 197 ? 51.851 1.124 -24.382 1.00 37.91 197 GLU A N 1
ATOM 1568 C CA . GLU A 1 197 ? 51.380 -0.259 -24.164 1.00 37.91 197 GLU A CA 1
ATOM 1569 C C . GLU A 1 197 ? 52.344 -1.196 -23.406 1.00 37.91 197 GLU A C 1
ATOM 1571 O O . GLU A 1 197 ? 53.553 -1.178 -23.652 1.00 37.91 197 GLU A O 1
ATOM 1576 N N . PRO A 1 198 ? 51.785 -2.180 -22.670 1.00 32.69 198 PRO A N 1
ATOM 1577 C CA . PRO A 1 198 ? 52.380 -3.500 -22.553 1.00 32.69 198 PRO A CA 1
ATOM 1578 C C . PRO A 1 198 ? 51.480 -4.586 -23.164 1.00 32.69 198 PRO A C 1
ATOM 1580 O O . PRO A 1 198 ? 50.302 -4.750 -22.846 1.00 32.69 198 PRO A O 1
ATOM 1583 N N . THR A 1 199 ? 52.102 -5.380 -24.024 1.00 42.78 199 THR A N 1
ATOM 1584 C CA . THR A 1 199 ? 51.584 -6.586 -24.665 1.00 42.78 199 THR A CA 1
ATOM 1585 C C . THR A 1 199 ? 51.052 -7.607 -23.654 1.00 42.78 199 THR A C 1
ATOM 1587 O O . THR A 1 199 ? 51.838 -8.199 -22.915 1.00 42.78 199 THR A O 1
ATOM 1590 N N . HIS A 1 200 ? 49.750 -7.908 -23.683 1.00 35.59 200 HIS A N 1
ATOM 1591 C CA . HIS A 1 200 ? 49.212 -9.145 -23.112 1.00 35.59 200 HIS A CA 1
ATOM 1592 C C . HIS A 1 200 ? 48.094 -9.740 -23.982 1.00 35.59 200 HIS A C 1
ATOM 1594 O O . HIS A 1 200 ? 46.988 -9.225 -24.095 1.00 35.59 200 HIS A O 1
ATOM 1600 N N . THR A 1 201 ? 48.464 -10.846 -24.624 1.00 33.38 201 THR A N 1
ATOM 1601 C CA . THR A 1 201 ? 47.680 -12.018 -25.034 1.00 33.38 201 THR A CA 1
ATOM 1602 C C . THR A 1 201 ? 46.162 -11.831 -25.172 1.00 33.38 201 THR A C 1
ATOM 1604 O O . THR A 1 201 ? 45.398 -11.979 -24.220 1.00 33.38 201 THR A O 1
ATOM 1607 N N . GLY A 1 202 ? 45.728 -11.582 -26.410 1.00 28.97 202 GLY A N 1
ATOM 1608 C CA . GLY A 1 202 ? 44.328 -11.413 -26.787 1.00 28.97 202 GLY A CA 1
ATOM 1609 C C . GLY A 1 202 ? 43.438 -12.620 -26.471 1.00 28.97 202 GLY A C 1
ATOM 1610 O O . GLY A 1 202 ? 43.742 -13.769 -26.800 1.00 28.97 202 GLY A O 1
ATOM 1611 N N . ASN A 1 203 ? 42.288 -12.323 -25.870 1.00 35.09 203 ASN A N 1
ATOM 1612 C CA . ASN A 1 203 ? 41.198 -13.258 -25.642 1.00 35.09 203 ASN A CA 1
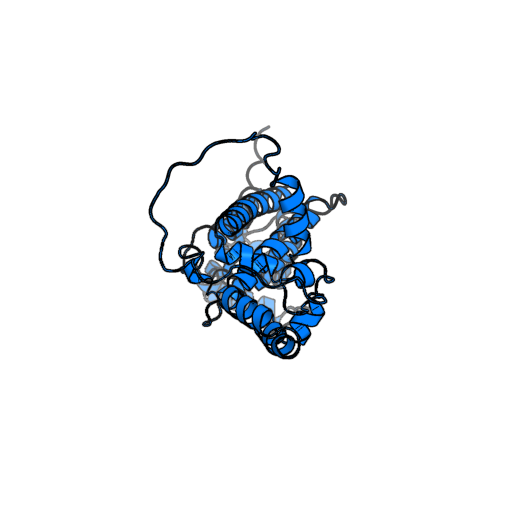ATOM 1613 C C . ASN A 1 203 ? 40.488 -13.537 -26.984 1.00 35.09 203 ASN A C 1
ATOM 1615 O O . ASN A 1 203 ? 39.969 -12.622 -27.628 1.00 35.09 203 ASN A O 1
ATOM 1619 N N . LYS A 1 204 ? 40.458 -14.802 -27.424 1.00 33.94 204 LYS A N 1
ATOM 1620 C CA . LYS A 1 204 ? 39.990 -15.232 -28.764 1.00 33.94 204 LYS A CA 1
ATOM 1621 C C . LYS A 1 204 ? 38.506 -14.945 -29.066 1.00 33.94 204 LYS A C 1
ATOM 1623 O O . LYS A 1 204 ? 38.073 -15.150 -30.196 1.00 33.94 204 LYS A O 1
ATOM 1628 N N . TYR A 1 205 ? 37.739 -14.451 -28.095 1.00 35.00 205 TYR A N 1
ATOM 1629 C CA . TYR A 1 205 ? 36.312 -14.140 -28.232 1.00 35.00 205 TYR A CA 1
AT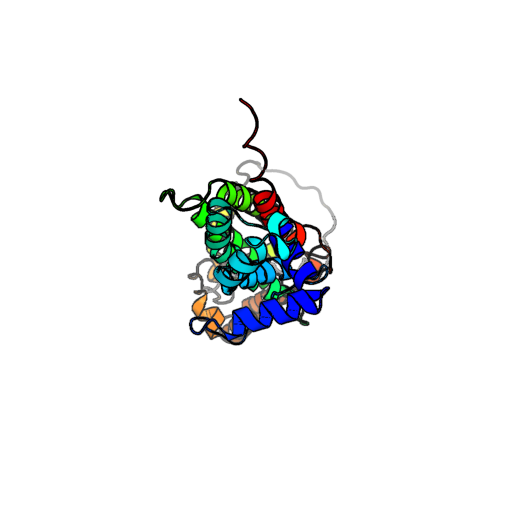OM 1630 C C . TYR A 1 205 ? 36.007 -12.678 -28.608 1.00 35.00 205 TYR A C 1
ATOM 1632 O O . TYR A 1 205 ? 34.854 -12.360 -28.875 1.00 35.00 205 TYR A O 1
ATOM 1640 N N . LEU A 1 206 ? 37.015 -11.799 -28.694 1.00 34.50 206 LEU A N 1
ATOM 1641 C CA . LEU A 1 206 ? 36.836 -10.369 -29.016 1.00 34.50 206 LEU A CA 1
ATOM 1642 C C . LEU A 1 206 ? 37.360 -9.950 -30.401 1.00 34.50 206 LEU A C 1
ATOM 1644 O O . LEU A 1 206 ? 37.244 -8.792 -30.789 1.00 34.50 206 LEU A O 1
ATOM 1648 N N . GLN A 1 207 ? 37.898 -10.877 -31.196 1.00 35.62 207 GLN A N 1
ATOM 1649 C CA . GLN A 1 207 ? 38.617 -10.542 -32.431 1.00 35.62 207 GLN A CA 1
ATOM 1650 C C . GLN A 1 207 ? 37.773 -10.687 -33.706 1.00 35.62 207 GLN A C 1
ATOM 1652 O O . GLN A 1 207 ? 38.235 -11.207 -34.722 1.00 35.62 207 GLN A O 1
ATOM 1657 N N . LYS A 1 208 ? 36.513 -10.237 -33.669 1.00 37.91 208 LYS A N 1
ATOM 1658 C CA . LYS A 1 208 ? 35.681 -10.209 -34.881 1.00 37.91 208 LYS A CA 1
ATOM 1659 C C . LYS A 1 208 ? 34.706 -9.043 -34.966 1.00 37.91 208 LYS A C 1
ATOM 1661 O O . LYS A 1 208 ? 33.596 -9.228 -35.441 1.00 37.91 208 LYS A O 1
ATOM 1666 N N . GLN A 1 209 ? 35.128 -7.841 -34.582 1.00 41.69 209 GLN A N 1
ATOM 1667 C CA . GLN A 1 209 ? 34.483 -6.610 -35.047 1.00 41.69 209 GLN A CA 1
ATOM 1668 C C . GLN A 1 209 ? 35.528 -5.511 -35.256 1.00 41.69 209 GLN A C 1
ATOM 1670 O O . GLN A 1 209 ? 35.698 -4.625 -34.429 1.00 41.69 209 GLN A O 1
ATOM 1675 N N . THR A 1 210 ? 36.238 -5.558 -36.384 1.00 37.34 210 THR A N 1
ATOM 1676 C CA . THR A 1 210 ? 36.880 -4.360 -36.933 1.00 37.34 210 THR A CA 1
ATOM 1677 C C . THR A 1 210 ? 36.265 -4.011 -38.283 1.00 37.34 210 THR A C 1
ATOM 1679 O O . THR A 1 210 ? 36.251 -4.802 -39.224 1.00 37.34 210 THR A O 1
ATOM 1682 N N . SER A 1 211 ? 35.762 -2.777 -38.315 1.00 42.97 211 SER A N 1
ATOM 1683 C CA . SER A 1 211 ? 35.486 -1.915 -39.462 1.00 42.97 211 SER A CA 1
ATOM 1684 C C . SER A 1 211 ? 34.483 -2.383 -40.515 1.00 42.97 211 SER A C 1
ATOM 1686 O O . SER A 1 211 ? 34.829 -3.080 -41.464 1.00 42.97 211 SER A O 1
ATOM 1688 N N . LYS A 1 212 ? 33.291 -1.771 -40.472 1.00 36.66 212 LYS A N 1
ATOM 1689 C CA . LYS A 1 212 ? 32.642 -1.206 -41.666 1.00 36.66 212 LYS A CA 1
ATOM 1690 C C . LYS A 1 212 ? 31.860 0.063 -41.294 1.00 36.66 212 LYS A C 1
ATOM 1692 O O . LYS A 1 212 ? 31.090 0.064 -40.346 1.00 36.66 212 LYS A O 1
ATOM 1697 N N . LYS A 1 213 ? 32.152 1.126 -42.057 1.00 37.75 213 LYS A N 1
ATOM 1698 C CA . LYS A 1 213 ? 31.512 2.452 -42.168 1.00 37.75 213 LYS A CA 1
ATOM 1699 C C . LYS A 1 213 ? 30.112 2.584 -41.550 1.00 37.75 213 LYS A C 1
ATOM 1701 O O . LYS A 1 213 ? 29.235 1.784 -41.860 1.00 37.75 213 LYS A O 1
ATOM 1706 N N . ALA A 1 214 ? 29.910 3.684 -40.819 1.00 43.59 214 ALA A N 1
ATOM 1707 C CA . ALA A 1 214 ? 28.611 4.165 -40.354 1.00 43.59 214 ALA A CA 1
ATOM 1708 C C . ALA A 1 214 ? 27.574 4.189 -41.495 1.00 43.59 214 ALA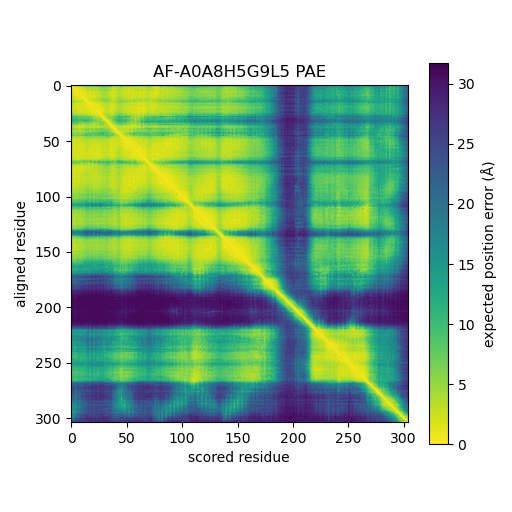 A C 1
ATOM 1710 O O . ALA A 1 214 ? 27.787 4.900 -42.484 1.00 43.59 214 ALA A O 1
ATOM 1711 N N . PRO A 1 215 ? 26.466 3.439 -41.379 1.00 42.03 215 PRO A N 1
ATOM 1712 C CA . PRO A 1 215 ? 25.301 3.620 -42.218 1.00 42.03 215 PRO A CA 1
ATOM 1713 C C . PRO A 1 215 ? 24.252 4.480 -41.501 1.00 42.03 215 PRO A C 1
ATOM 1715 O O . PRO A 1 215 ? 24.241 4.609 -40.279 1.00 42.03 215 PRO A O 1
ATOM 1718 N N . VAL A 1 216 ? 23.379 5.071 -42.315 1.00 46.59 216 VAL A N 1
ATOM 1719 C CA . VAL A 1 216 ? 22.103 5.707 -41.959 1.00 46.59 216 VAL A CA 1
ATOM 1720 C C . VAL A 1 216 ? 21.468 5.029 -40.740 1.00 46.59 216 VAL A C 1
ATOM 1722 O O . VAL A 1 216 ? 21.382 3.803 -40.715 1.00 46.59 216 VAL A O 1
ATOM 1725 N N . GLY A 1 217 ? 21.086 5.841 -39.746 1.00 52.00 217 GLY A N 1
ATOM 1726 C CA . GLY A 1 217 ? 20.726 5.426 -38.388 1.00 52.00 217 GLY A CA 1
ATOM 1727 C C . GLY A 1 217 ? 19.958 4.112 -38.342 1.00 52.00 217 GLY A C 1
ATOM 1728 O O . GLY A 1 217 ? 18.807 4.041 -38.764 1.00 52.00 217 GLY A O 1
ATOM 1729 N N . ASN A 1 218 ? 20.621 3.069 -37.846 1.00 62.44 218 ASN A N 1
ATOM 1730 C CA . ASN A 1 218 ? 19.954 1.825 -37.516 1.00 62.44 218 ASN A CA 1
ATOM 1731 C C . ASN A 1 218 ? 18.931 2.151 -36.417 1.00 62.44 218 ASN A C 1
ATOM 1733 O O . ASN A 1 218 ? 19.314 2.597 -35.334 1.00 62.44 218 ASN A O 1
ATOM 1737 N N . LEU A 1 219 ? 17.641 2.002 -36.727 1.00 63.84 219 LEU A N 1
ATOM 1738 C CA . LEU A 1 219 ? 16.561 2.172 -35.749 1.00 63.84 219 LEU A CA 1
ATOM 1739 C C . LEU A 1 219 ? 16.762 1.202 -34.575 1.00 63.84 219 LEU A C 1
ATOM 1741 O O . LEU A 1 219 ? 16.525 1.545 -33.426 1.00 63.84 219 LEU A O 1
ATOM 1745 N N . ASP A 1 220 ? 17.328 0.027 -34.851 1.00 70.50 220 ASP A N 1
ATOM 1746 C CA . ASP A 1 220 ? 17.655 -1.018 -33.883 1.00 70.50 220 ASP A CA 1
ATOM 1747 C C . ASP A 1 220 ? 19.063 -0.833 -33.268 1.00 70.50 220 ASP A C 1
ATOM 1749 O O . ASP A 1 220 ? 19.847 -1.779 -33.165 1.00 70.50 220 ASP A O 1
ATOM 1753 N N . ASP A 1 221 ? 19.415 0.412 -32.927 1.00 80.56 221 ASP A N 1
ATOM 1754 C CA . ASP A 1 221 ? 20.645 0.789 -32.214 1.00 80.56 221 ASP A CA 1
ATOM 1755 C C . ASP A 1 221 ? 20.316 1.409 -30.854 1.00 80.56 221 ASP A C 1
ATOM 1757 O O . ASP A 1 221 ? 19.413 2.240 -30.729 1.00 80.56 221 ASP A O 1
ATOM 1761 N N . ILE A 1 222 ? 21.095 1.053 -29.829 1.00 73.50 222 ILE A N 1
ATOM 1762 C CA . ILE A 1 222 ? 20.870 1.531 -28.460 1.00 73.50 222 ILE A CA 1
ATOM 1763 C C . ILE A 1 222 ? 20.977 3.055 -28.351 1.00 73.50 222 ILE A C 1
ATOM 1765 O O . ILE A 1 222 ? 20.228 3.662 -27.594 1.00 73.50 222 ILE A O 1
ATOM 1769 N N . ASN A 1 223 ? 21.838 3.711 -29.135 1.00 75.88 223 ASN A N 1
ATOM 1770 C CA . ASN A 1 223 ? 21.964 5.168 -29.093 1.00 75.88 223 ASN A CA 1
ATOM 1771 C C . ASN A 1 223 ? 20.783 5.863 -29.773 1.00 75.88 223 ASN A C 1
ATOM 1773 O O . ASN A 1 223 ? 20.461 6.994 -29.409 1.00 75.88 223 ASN A O 1
ATOM 1777 N N . THR A 1 224 ? 20.154 5.212 -30.757 1.00 80.19 224 THR A N 1
ATOM 1778 C CA . THR A 1 224 ? 18.893 5.676 -31.350 1.00 80.19 224 THR A CA 1
ATOM 1779 C C . THR A 1 224 ? 17.779 5.552 -30.320 1.00 80.19 224 THR A C 1
ATOM 1781 O O . THR A 1 224 ? 17.167 6.564 -29.983 1.00 80.19 224 THR A O 1
ATOM 1784 N N . TYR A 1 225 ? 17.617 4.367 -29.718 1.00 77.56 225 TYR A N 1
ATOM 1785 C CA . TYR A 1 225 ? 16.638 4.142 -28.655 1.00 77.56 225 TYR A CA 1
ATOM 1786 C C . TYR A 1 225 ? 16.814 5.128 -27.513 1.00 77.56 225 TYR A C 1
ATOM 1788 O O . TYR A 1 225 ? 15.831 5.707 -27.078 1.00 77.56 225 TYR A O 1
ATOM 1796 N N . LEU A 1 226 ? 18.046 5.400 -27.063 1.00 75.19 226 LEU A N 1
ATOM 1797 C CA . LEU A 1 226 ? 18.314 6.334 -25.968 1.00 75.19 226 LEU A CA 1
ATOM 1798 C C . LEU A 1 226 ? 17.911 7.787 -26.276 1.00 75.19 226 LEU A C 1
ATOM 1800 O O . LEU A 1 226 ? 17.656 8.550 -25.348 1.00 75.19 226 LEU A O 1
ATOM 1804 N N . LYS A 1 227 ? 17.738 8.157 -27.547 1.00 80.25 227 LYS A N 1
ATOM 1805 C CA . LYS A 1 227 ? 17.273 9.490 -27.969 1.00 80.25 227 LYS A CA 1
ATOM 1806 C C . LYS A 1 227 ? 15.763 9.580 -28.190 1.00 80.25 227 LYS A C 1
ATOM 1808 O O . LYS A 1 227 ? 15.238 10.685 -28.276 1.00 80.25 227 LYS A O 1
ATOM 1813 N N . GLU A 1 228 ? 15.066 8.449 -28.284 1.00 79.69 228 GLU A N 1
ATOM 1814 C CA . GLU A 1 228 ? 13.610 8.424 -28.465 1.00 79.69 228 GLU A CA 1
ATOM 1815 C C . GLU A 1 228 ? 12.861 8.933 -27.222 1.00 79.69 228 GLU A C 1
ATOM 1817 O O . GLU A 1 228 ? 13.362 8.812 -26.100 1.00 79.69 228 GLU A O 1
ATOM 1822 N N . PRO A 1 229 ? 11.653 9.496 -27.373 1.00 78.88 229 PRO A N 1
ATOM 1823 C CA . PRO A 1 229 ? 10.836 9.858 -26.223 1.00 78.88 229 PRO A CA 1
ATOM 1824 C C . PRO A 1 229 ? 10.522 8.626 -25.363 1.00 78.88 229 PRO A C 1
ATOM 1826 O O . PRO A 1 229 ? 10.345 7.517 -25.870 1.00 78.88 229 PRO A O 1
ATOM 1829 N N . VAL A 1 230 ? 10.449 8.824 -24.045 1.00 75.19 230 VAL A N 1
ATOM 1830 C CA . VAL A 1 230 ? 10.054 7.762 -23.113 1.00 75.19 230 VAL A CA 1
ATOM 1831 C C . VAL A 1 230 ? 8.618 7.340 -23.412 1.00 75.19 230 VAL A C 1
ATOM 1833 O O . VAL A 1 230 ? 7.725 8.175 -23.557 1.00 75.19 230 VAL A O 1
ATOM 1836 N N . VAL A 1 231 ? 8.391 6.031 -23.485 1.00 78.38 231 VAL A N 1
ATOM 1837 C CA . VAL A 1 231 ? 7.053 5.464 -23.663 1.00 78.38 231 VAL A CA 1
ATOM 1838 C C . VAL A 1 231 ? 6.235 5.717 -22.400 1.00 78.38 231 VAL A C 1
ATOM 1840 O O . VAL A 1 231 ? 6.695 5.440 -21.289 1.00 78.38 231 VAL A O 1
ATOM 1843 N N . SER A 1 232 ? 5.016 6.238 -22.557 1.00 76.56 232 SER A N 1
ATOM 1844 C CA . SER A 1 232 ? 4.147 6.505 -21.412 1.00 76.56 232 SER A CA 1
ATOM 1845 C C . SER A 1 232 ? 3.776 5.213 -20.682 1.00 76.56 232 SER A C 1
ATOM 1847 O O . SER A 1 232 ? 3.601 4.152 -21.281 1.00 76.56 232 SER A O 1
ATOM 1849 N N . HIS A 1 233 ? 3.608 5.308 -19.364 1.00 68.62 233 HIS A N 1
ATOM 1850 C CA . HIS A 1 233 ? 3.239 4.154 -18.544 1.00 68.62 233 HIS A CA 1
ATOM 1851 C C . HIS A 1 233 ? 1.885 3.556 -18.943 1.00 68.62 233 HIS A C 1
ATOM 1853 O O . HIS A 1 233 ? 1.749 2.337 -18.998 1.00 68.62 233 HIS A O 1
ATOM 1859 N N . SER A 1 234 ? 0.916 4.411 -19.284 1.00 74.50 234 SER A N 1
ATOM 1860 C CA . SER A 1 234 ? -0.397 3.984 -19.770 1.00 74.50 234 SER A CA 1
ATOM 1861 C C . SER A 1 234 ? -0.284 3.125 -21.027 1.00 74.50 234 SER A C 1
ATOM 1863 O O . SER A 1 234 ? -0.840 2.038 -21.057 1.00 74.50 234 SER A O 1
ATOM 1865 N N . ALA A 1 235 ? 0.536 3.523 -22.005 1.00 80.00 235 ALA A N 1
ATOM 1866 C CA . ALA A 1 235 ? 0.730 2.749 -23.230 1.00 80.00 235 ALA A CA 1
ATOM 1867 C C . ALA A 1 235 ? 1.332 1.356 -22.964 1.00 80.00 235 ALA A C 1
ATOM 1869 O O . ALA A 1 235 ? 1.028 0.393 -23.672 1.00 80.00 235 ALA A O 1
ATOM 1870 N N . ILE A 1 236 ? 2.172 1.228 -21.934 1.00 80.25 236 ILE A N 1
ATOM 1871 C CA . ILE A 1 236 ? 2.755 -0.055 -21.519 1.00 80.25 236 ILE A CA 1
ATOM 1872 C C . ILE A 1 236 ? 1.700 -0.930 -20.834 1.00 80.25 236 ILE A C 1
ATOM 1874 O O . ILE A 1 236 ? 1.619 -2.122 -21.134 1.00 80.25 236 ILE A O 1
ATOM 1878 N N . ILE A 1 237 ? 0.868 -0.356 -19.960 1.00 76.69 237 ILE A N 1
ATOM 1879 C CA . ILE A 1 237 ? -0.260 -1.062 -19.331 1.00 76.69 237 ILE A CA 1
ATOM 1880 C C . ILE A 1 237 ? -1.272 -1.516 -20.388 1.00 76.69 237 ILE A C 1
ATOM 1882 O O . ILE A 1 237 ? -1.664 -2.680 -20.375 1.00 76.69 237 ILE A O 1
ATOM 1886 N N . ASP A 1 238 ? -1.626 -0.650 -21.339 1.00 84.00 238 ASP A N 1
ATOM 1887 C CA . ASP A 1 238 ? -2.564 -0.948 -22.429 1.00 84.00 238 ASP A CA 1
ATOM 1888 C C . ASP A 1 238 ? -2.037 -2.065 -23.339 1.00 84.00 238 ASP A C 1
ATOM 1890 O O . ASP A 1 238 ? -2.794 -2.900 -23.838 1.00 84.00 238 ASP A O 1
ATOM 1894 N N . SER A 1 239 ? -0.712 -2.145 -23.494 1.00 83.25 239 SER A N 1
ATOM 1895 C CA . SER A 1 239 ? -0.039 -3.257 -24.179 1.00 83.25 239 SER A CA 1
ATOM 1896 C C . SER A 1 239 ? -0.061 -4.560 -23.363 1.00 83.25 239 SER A C 1
ATOM 1898 O O . SER A 1 239 ? 0.272 -5.624 -23.882 1.00 83.25 239 SER A O 1
ATOM 1900 N N . GLY A 1 240 ? -0.454 -4.503 -22.090 1.00 83.56 240 GLY A N 1
ATOM 1901 C CA . GLY A 1 240 ? -0.477 -5.605 -21.132 1.00 83.56 240 GLY A CA 1
ATOM 1902 C C . GLY A 1 240 ? 0.877 -5.881 -20.469 1.00 83.56 240 GLY A C 1
ATOM 1903 O O . GLY A 1 240 ? 1.180 -7.037 -20.172 1.00 83.56 240 GLY A O 1
ATOM 1904 N N . GLY A 1 241 ? 1.682 -4.834 -20.261 1.00 83.12 241 GLY A N 1
ATOM 1905 C CA . GLY A 1 241 ? 2.943 -4.853 -19.517 1.00 83.12 241 GLY A CA 1
ATOM 1906 C C . GLY A 1 241 ? 4.202 -4.803 -20.389 1.00 83.12 241 GLY A C 1
ATOM 1907 O O . GLY A 1 241 ? 4.157 -4.972 -21.610 1.00 83.12 241 GLY A O 1
ATOM 1908 N N . TYR A 1 242 ? 5.358 -4.612 -19.744 1.00 82.56 242 TYR A N 1
ATOM 1909 C CA . TYR A 1 242 ? 6.661 -4.440 -20.406 1.00 82.56 242 TYR A CA 1
ATOM 1910 C C . TYR A 1 242 ? 7.030 -5.590 -21.346 1.00 82.56 242 TYR A C 1
ATOM 1912 O O . TYR A 1 242 ? 7.547 -5.355 -22.436 1.00 82.56 242 TYR A O 1
ATOM 1920 N N . MET A 1 243 ? 6.717 -6.831 -20.968 1.00 86.00 243 MET A N 1
ATOM 1921 C CA . MET A 1 243 ? 7.006 -8.000 -21.803 1.00 86.00 243 MET A CA 1
ATOM 1922 C C . MET A 1 243 ? 6.205 -7.994 -23.108 1.00 86.00 243 MET A C 1
ATOM 1924 O O . MET A 1 243 ? 6.757 -8.265 -24.173 1.00 86.00 243 MET A O 1
ATOM 1928 N N . LYS A 1 244 ? 4.912 -7.651 -23.055 1.00 87.06 244 LYS A N 1
ATOM 1929 C CA . LYS A 1 244 ? 4.074 -7.567 -24.259 1.00 87.06 244 LYS A CA 1
ATOM 1930 C C . LYS A 1 244 ? 4.415 -6.349 -25.108 1.00 87.06 244 LYS A C 1
ATOM 1932 O O . LYS A 1 244 ? 4.395 -6.445 -26.337 1.00 87.06 244 LYS A O 1
ATOM 1937 N N . TRP A 1 245 ? 4.780 -5.240 -24.467 1.00 88.69 245 TRP A N 1
ATOM 1938 C CA . TRP A 1 245 ? 5.267 -4.055 -25.161 1.00 88.69 245 TRP A CA 1
ATOM 1939 C C . TRP A 1 245 ? 6.536 -4.368 -25.964 1.00 88.69 245 TRP A C 1
ATOM 1941 O O . TRP A 1 245 ? 6.550 -4.169 -27.177 1.00 88.69 245 TRP A O 1
ATOM 1951 N N . TRP A 1 246 ? 7.557 -4.964 -25.336 1.00 86.31 246 TRP A N 1
ATOM 1952 C CA . TRP A 1 246 ? 8.790 -5.343 -26.033 1.00 86.31 246 TRP A CA 1
ATOM 1953 C C . TRP A 1 246 ? 8.555 -6.391 -27.123 1.00 86.31 246 TRP A C 1
ATOM 1955 O O . TRP A 1 246 ? 9.132 -6.288 -28.202 1.00 86.31 246 TRP A O 1
ATOM 1965 N N . ASN A 1 247 ? 7.663 -7.358 -26.893 1.00 88.88 247 ASN A N 1
ATOM 1966 C CA . ASN A 1 247 ? 7.287 -8.327 -27.922 1.00 88.88 247 ASN A CA 1
ATOM 1967 C C . ASN A 1 247 ? 6.643 -7.650 -29.148 1.00 88.88 247 ASN A C 1
ATOM 1969 O O . ASN A 1 247 ? 6.907 -8.034 -30.283 1.00 88.88 247 ASN A O 1
ATOM 1973 N N . THR A 1 248 ? 5.848 -6.599 -28.934 1.00 89.31 248 THR A N 1
ATOM 1974 C CA . THR A 1 248 ? 5.264 -5.796 -30.021 1.00 89.31 248 THR A CA 1
ATOM 1975 C C . THR A 1 248 ? 6.333 -4.949 -30.721 1.00 89.31 248 THR A C 1
ATOM 1977 O O . THR A 1 248 ? 6.379 -4.893 -31.950 1.00 89.31 248 THR A O 1
ATOM 1980 N N . ALA A 1 249 ? 7.251 -4.353 -29.954 1.00 85.94 249 ALA A N 1
ATOM 1981 C CA . ALA A 1 249 ? 8.376 -3.575 -30.472 1.00 85.94 249 ALA A CA 1
ATOM 1982 C C . ALA A 1 249 ? 9.380 -4.420 -31.279 1.00 85.94 249 ALA A C 1
ATOM 1984 O O . ALA A 1 249 ? 10.158 -3.863 -32.050 1.00 85.94 249 ALA A O 1
ATOM 1985 N N . ALA A 1 250 ? 9.345 -5.754 -31.177 1.00 86.50 250 ALA A N 1
ATOM 1986 C CA . ALA A 1 250 ? 10.209 -6.644 -31.954 1.00 86.50 250 ALA A CA 1
ATOM 1987 C C . ALA A 1 250 ? 10.019 -6.515 -33.475 1.00 86.50 250 ALA A C 1
ATOM 1989 O O . ALA A 1 250 ? 10.928 -6.862 -34.229 1.00 86.50 250 ALA A O 1
ATOM 1990 N N . ALA A 1 251 ? 8.871 -5.999 -33.930 1.00 85.50 251 ALA A N 1
ATOM 1991 C CA . ALA A 1 251 ? 8.618 -5.737 -35.345 1.00 85.50 251 ALA A CA 1
ATOM 1992 C C . ALA A 1 251 ? 9.455 -4.568 -35.900 1.00 85.50 251 ALA A C 1
ATOM 1994 O O . ALA A 1 251 ? 9.836 -4.597 -37.068 1.00 85.50 251 ALA A O 1
ATOM 1995 N N . SER A 1 252 ? 9.744 -3.554 -35.079 1.00 83.12 252 SER A N 1
ATOM 1996 C CA . SER A 1 252 ? 10.521 -2.366 -35.463 1.00 83.12 252 SER A CA 1
ATOM 1997 C C . SER A 1 252 ? 11.967 -2.402 -34.962 1.00 83.12 252 SER A C 1
ATOM 1999 O O . SER A 1 252 ? 12.857 -1.902 -35.646 1.00 83.12 252 SER A O 1
ATOM 2001 N N . HIS A 1 253 ? 12.213 -3.035 -33.812 1.00 82.25 253 HIS A N 1
ATOM 2002 C CA . HIS A 1 253 ? 13.499 -3.043 -33.111 1.00 82.25 253 HIS A CA 1
ATOM 2003 C C . HIS A 1 253 ? 13.861 -4.457 -32.623 1.00 82.25 253 HIS A C 1
ATOM 2005 O O . HIS A 1 253 ? 13.797 -4.743 -31.426 1.00 82.25 253 HIS A O 1
ATOM 2011 N N . PRO A 1 254 ? 14.178 -5.402 -33.524 1.00 80.19 254 PRO A N 1
ATOM 2012 C CA . PRO A 1 254 ? 14.274 -6.817 -33.175 1.00 80.19 254 PRO A CA 1
ATOM 2013 C C . PRO A 1 254 ? 15.407 -7.157 -32.194 1.00 80.19 254 PRO A C 1
ATOM 2015 O O . PRO A 1 254 ? 15.244 -8.067 -31.377 1.00 80.19 254 PRO A O 1
ATOM 2018 N N . ASN A 1 255 ? 16.559 -6.480 -32.247 1.00 76.69 255 ASN A N 1
ATOM 2019 C CA . ASN A 1 255 ? 17.666 -6.738 -31.323 1.00 76.69 255 ASN A CA 1
ATOM 2020 C C . ASN A 1 255 ? 17.458 -6.034 -29.980 1.00 76.69 255 ASN A C 1
ATOM 2022 O O . ASN A 1 255 ? 17.698 -6.651 -28.937 1.00 76.69 255 ASN A O 1
ATOM 2026 N N . LEU A 1 256 ? 16.961 -4.795 -29.984 1.00 77.69 256 LEU A N 1
ATOM 2027 C CA . LEU A 1 256 ? 16.606 -4.085 -28.756 1.00 77.69 256 LEU A CA 1
ATOM 2028 C C . LEU A 1 256 ? 15.461 -4.783 -28.028 1.00 77.69 256 LEU A C 1
ATOM 2030 O O . LEU A 1 256 ? 15.574 -5.014 -26.833 1.00 77.69 256 LEU A O 1
ATOM 2034 N N . ALA A 1 257 ? 14.423 -5.227 -28.739 1.00 81.88 257 ALA A N 1
ATOM 2035 C CA . ALA A 1 257 ? 13.330 -5.996 -28.157 1.00 81.88 257 ALA A CA 1
ATOM 2036 C C . ALA A 1 257 ? 13.802 -7.310 -27.548 1.00 81.88 257 ALA A C 1
ATOM 2038 O O . ALA A 1 257 ? 13.400 -7.651 -26.441 1.00 81.88 257 ALA A O 1
ATOM 2039 N N . ARG A 1 258 ? 14.700 -8.039 -28.223 1.00 79.12 258 ARG A N 1
ATOM 2040 C CA . ARG A 1 258 ? 15.288 -9.263 -27.662 1.00 79.12 258 ARG A CA 1
ATOM 2041 C C . ARG A 1 258 ? 16.042 -8.984 -26.365 1.00 79.12 258 ARG A C 1
ATOM 2043 O O . ARG A 1 258 ? 15.912 -9.740 -25.407 1.00 79.12 258 ARG A O 1
ATOM 2050 N N . THR A 1 259 ? 16.807 -7.899 -26.346 1.00 76.75 259 THR A N 1
ATOM 2051 C CA . THR A 1 259 ? 17.605 -7.483 -25.191 1.00 76.75 259 THR A CA 1
ATOM 2052 C C . THR A 1 259 ? 16.701 -7.012 -24.049 1.00 76.75 259 THR A C 1
ATOM 2054 O O . THR A 1 259 ? 16.810 -7.519 -22.937 1.00 76.75 259 THR A O 1
ATOM 2057 N N . GLY A 1 260 ? 15.738 -6.135 -24.333 1.00 78.62 260 GLY A N 1
ATOM 2058 C CA . GLY A 1 260 ? 14.733 -5.660 -23.387 1.00 78.62 260 GLY A CA 1
ATOM 2059 C C . GLY A 1 260 ? 13.921 -6.802 -22.783 1.00 78.62 260 GLY A C 1
ATOM 2060 O O . GLY A 1 260 ? 13.822 -6.893 -21.567 1.00 78.62 260 GLY A O 1
ATOM 2061 N N . MET A 1 261 ? 13.437 -7.751 -23.594 1.00 80.50 261 MET A N 1
ATOM 2062 C CA . MET A 1 261 ? 12.756 -8.951 -23.089 1.00 80.50 261 MET A CA 1
ATOM 2063 C C . MET A 1 261 ? 13.654 -9.783 -22.171 1.00 80.50 261 MET A C 1
ATOM 2065 O O . MET A 1 261 ? 13.192 -10.225 -21.123 1.00 80.50 261 MET A O 1
ATOM 2069 N N . TYR A 1 262 ? 14.927 -9.987 -22.529 1.00 79.50 262 TYR A N 1
ATOM 2070 C CA . TYR A 1 262 ? 15.865 -10.742 -21.696 1.00 79.50 262 TYR A CA 1
ATOM 2071 C C . TYR A 1 262 ? 16.013 -10.110 -20.305 1.00 79.50 262 TYR A C 1
ATOM 2073 O O . TYR A 1 262 ? 15.800 -10.789 -19.302 1.00 79.50 262 TYR A O 1
ATOM 2081 N N . TYR A 1 263 ? 16.287 -8.805 -20.237 1.00 78.25 263 TYR A N 1
ATOM 2082 C CA . TYR A 1 263 ? 16.475 -8.103 -18.965 1.00 78.25 263 TYR A CA 1
ATOM 2083 C C . TYR A 1 263 ? 15.169 -7.918 -18.181 1.00 78.25 263 TYR A C 1
ATOM 2085 O O . TYR A 1 263 ? 15.147 -8.154 -16.975 1.00 78.25 263 TYR A O 1
ATOM 2093 N N . CYS A 1 264 ? 14.062 -7.566 -18.840 1.00 78.56 264 CYS A N 1
ATOM 2094 C CA . CYS A 1 264 ? 12.764 -7.403 -18.181 1.00 78.56 264 CYS A CA 1
ATOM 2095 C C . CYS A 1 264 ? 12.187 -8.734 -17.676 1.00 78.56 264 CYS A C 1
ATOM 2097 O O . CYS A 1 264 ? 11.446 -8.726 -16.701 1.00 78.56 264 CYS A O 1
ATOM 2099 N N . SER A 1 265 ? 12.544 -9.872 -18.283 1.00 81.81 265 SER A N 1
ATOM 2100 C CA . SER A 1 265 ? 12.119 -11.202 -17.819 1.00 81.81 265 SER A CA 1
ATOM 2101 C C . SER A 1 265 ? 12.874 -11.709 -16.584 1.00 81.81 265 SER A C 1
ATOM 2103 O O . SER A 1 265 ? 12.561 -12.789 -16.078 1.00 81.81 265 SER A O 1
ATOM 2105 N N . ALA A 1 266 ? 13.865 -10.956 -16.089 1.00 79.38 266 ALA A N 1
ATOM 2106 C CA . ALA A 1 266 ? 14.648 -11.359 -14.933 1.00 79.38 266 ALA A CA 1
ATOM 2107 C C . ALA A 1 266 ? 13.741 -11.506 -13.693 1.00 79.38 266 ALA A C 1
ATOM 2109 O O . ALA A 1 266 ? 13.082 -10.541 -13.286 1.00 79.38 266 ALA A O 1
ATOM 2110 N N . PRO A 1 267 ? 13.703 -12.692 -13.058 1.00 76.75 267 PRO A N 1
ATOM 2111 C CA . PRO A 1 267 ? 12.915 -12.891 -11.853 1.00 76.75 267 PRO A CA 1
ATOM 2112 C C . PRO A 1 267 ? 13.515 -12.090 -10.698 1.00 76.75 267 PRO A C 1
ATOM 2114 O O . PRO A 1 267 ? 14.702 -12.227 -10.388 1.00 76.75 267 PRO A O 1
ATOM 2117 N N . AL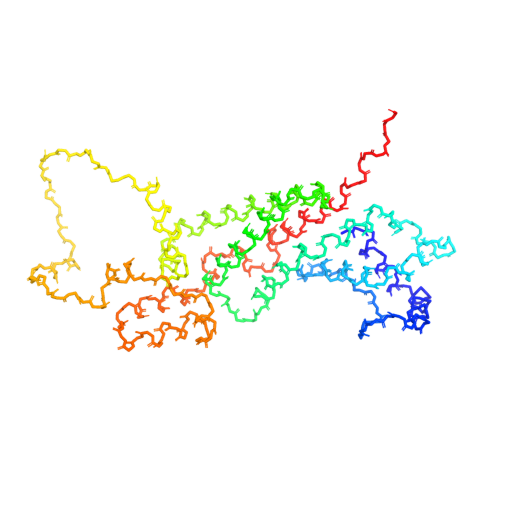A A 1 268 ? 12.681 -11.339 -9.977 1.00 66.62 268 ALA A N 1
ATOM 2118 C CA . ALA A 1 268 ? 13.121 -10.568 -8.816 1.00 66.62 268 ALA A CA 1
ATOM 2119 C C . ALA A 1 268 ? 13.757 -11.454 -7.730 1.00 66.62 268 ALA A C 1
ATOM 2121 O O . ALA A 1 268 ? 14.630 -11.007 -6.994 1.00 66.62 268 ALA A O 1
ATOM 2122 N N . LYS A 1 269 ? 13.411 -12.750 -7.666 1.00 59.00 269 LYS A N 1
ATOM 2123 C CA . LYS A 1 269 ? 13.998 -13.708 -6.711 1.00 59.00 269 LYS A CA 1
ATOM 2124 C C . LYS A 1 269 ? 15.530 -13.815 -6.773 1.00 59.00 269 LYS A C 1
ATOM 2126 O O . LYS A 1 269 ? 16.119 -14.157 -5.753 1.00 59.00 269 LYS A O 1
ATOM 2131 N N . MET A 1 270 ? 16.173 -13.533 -7.913 1.00 48.41 270 MET A N 1
ATOM 2132 C CA . MET A 1 270 ? 17.645 -13.574 -8.021 1.00 48.41 270 MET A CA 1
ATOM 2133 C C . MET A 1 270 ? 18.329 -12.299 -7.497 1.00 48.41 270 MET A C 1
ATOM 2135 O O . MET A 1 270 ? 19.461 -12.365 -7.031 1.00 48.41 270 MET A O 1
ATOM 2139 N N . ALA A 1 271 ? 17.620 -11.169 -7.516 1.00 47.59 271 ALA A N 1
ATOM 2140 C CA . ALA A 1 271 ? 18.041 -9.855 -7.011 1.00 47.59 271 ALA A CA 1
ATOM 2141 C C . ALA A 1 271 ? 17.896 -9.717 -5.510 1.00 47.59 271 ALA A C 1
ATOM 2143 O O . ALA A 1 271 ? 18.719 -9.174 -4.783 1.00 47.59 271 ALA A O 1
ATOM 2144 N N . LEU A 1 272 ? 16.753 -10.214 -5.082 1.00 50.19 272 LEU A N 1
ATOM 2145 C CA . LEU A 1 272 ? 16.093 -9.870 -3.855 1.00 50.19 272 LEU A CA 1
ATOM 2146 C C . LEU A 1 272 ? 15.880 -11.178 -3.095 1.00 50.19 272 LEU A C 1
ATOM 2148 O O . LEU A 1 272 ? 14.822 -11.413 -2.518 1.00 50.19 272 LEU A O 1
ATOM 2152 N N . GLY A 1 273 ? 16.886 -12.066 -3.120 1.00 45.97 273 GLY A N 1
ATOM 2153 C CA . GLY A 1 273 ? 16.842 -13.416 -2.541 1.00 45.97 273 GLY A CA 1
ATOM 2154 C C . GLY A 1 273 ? 16.491 -13.446 -1.048 1.00 45.97 273 GLY A C 1
ATOM 2155 O O . GLY A 1 273 ? 16.085 -14.488 -0.525 1.00 45.97 273 GLY A O 1
ATOM 2156 N N . SER A 1 274 ? 16.603 -12.300 -0.373 1.00 43.38 274 SER A N 1
ATOM 2157 C CA . SER A 1 274 ? 16.055 -12.041 0.955 1.00 43.38 274 SER A CA 1
ATOM 2158 C C . SER A 1 274 ? 14.611 -11.515 0.916 1.00 43.38 274 SER A C 1
ATOM 2160 O O . SER A 1 274 ? 13.807 -11.946 1.733 1.00 43.38 274 SER A O 1
ATOM 2162 N N . TRP A 1 275 ? 14.249 -10.599 0.016 1.00 44.88 275 TRP A N 1
ATOM 2163 C CA . TRP A 1 275 ? 12.956 -9.883 -0.102 1.00 44.88 275 TRP A CA 1
ATOM 2164 C C . TRP A 1 275 ? 11.757 -10.782 -0.423 1.00 44.88 275 TRP A C 1
ATOM 2166 O O . TRP A 1 275 ? 10.693 -10.625 0.162 1.00 44.88 275 TRP A O 1
ATOM 2176 N N . ALA A 1 276 ? 11.934 -11.759 -1.315 1.00 42.75 276 ALA A N 1
ATOM 2177 C CA . ALA A 1 276 ? 10.860 -12.663 -1.743 1.00 42.75 276 ALA A CA 1
ATOM 2178 C C . ALA A 1 276 ? 10.637 -13.856 -0.789 1.00 42.75 276 ALA A C 1
ATOM 2180 O O . ALA A 1 276 ? 9.907 -14.793 -1.124 1.00 42.75 276 ALA A O 1
ATOM 2181 N N . ARG A 1 277 ? 11.305 -13.876 0.375 1.00 46.12 277 ARG A N 1
ATOM 2182 C CA . ARG A 1 277 ? 11.096 -14.913 1.391 1.00 46.12 277 ARG A CA 1
ATOM 2183 C C . ARG A 1 277 ? 9.924 -14.525 2.297 1.00 46.12 277 ARG A C 1
ATOM 2185 O O . ARG A 1 277 ? 9.919 -13.408 2.821 1.00 46.12 277 ARG A O 1
ATOM 2192 N N . PRO A 1 278 ? 8.982 -15.446 2.562 1.00 39.12 278 PRO A N 1
ATOM 2193 C CA . PRO A 1 278 ? 8.017 -15.271 3.641 1.00 39.12 278 PRO A CA 1
ATOM 2194 C C . PRO A 1 278 ? 8.762 -14.972 4.954 1.00 39.12 278 PRO A C 1
ATOM 2196 O O . PRO A 1 278 ? 9.611 -15.759 5.369 1.00 39.12 278 PRO A O 1
ATOM 2199 N N . GLY A 1 279 ? 8.489 -13.814 5.567 1.00 44.12 279 GLY A N 1
ATOM 2200 C CA . GLY A 1 279 ? 9.115 -13.383 6.826 1.00 44.12 279 GLY A CA 1
ATOM 2201 C C . GLY A 1 279 ? 10.301 -12.415 6.706 1.00 44.12 279 GLY A C 1
ATOM 2202 O O . GLY A 1 279 ? 11.013 -12.237 7.693 1.00 44.12 279 GLY A O 1
ATOM 2203 N N . ASN A 1 280 ? 10.546 -11.774 5.552 1.00 50.56 280 ASN A N 1
ATOM 2204 C CA . ASN A 1 280 ? 11.590 -10.744 5.472 1.00 50.56 280 ASN A CA 1
ATOM 2205 C C . ASN A 1 280 ? 11.262 -9.522 6.373 1.00 50.56 280 ASN A C 1
ATOM 2207 O O . ASN A 1 280 ? 10.182 -8.940 6.242 1.00 50.56 280 ASN A O 1
ATOM 2211 N N . PRO A 1 281 ? 12.202 -9.080 7.234 1.00 46.03 281 PRO A N 1
ATOM 2212 C CA . PRO A 1 281 ? 12.021 -7.987 8.190 1.00 46.03 281 PRO A CA 1
ATOM 2213 C C . PRO A 1 281 ? 11.864 -6.581 7.592 1.00 46.03 281 PRO A C 1
ATOM 2215 O O . PRO A 1 281 ? 11.720 -5.647 8.367 1.00 46.03 281 PRO A O 1
ATOM 2218 N N . LEU A 1 282 ? 11.905 -6.383 6.271 1.00 45.94 282 LEU A N 1
ATOM 2219 C CA . LEU A 1 282 ? 11.909 -5.049 5.659 1.00 45.94 282 LEU A CA 1
ATOM 2220 C C . LEU A 1 282 ? 10.580 -4.650 5.018 1.00 45.94 282 LEU A C 1
ATOM 2222 O O . LEU A 1 282 ? 10.213 -3.496 5.159 1.00 45.94 282 LEU A O 1
ATOM 2226 N N . LEU A 1 283 ? 9.800 -5.568 4.443 1.00 45.66 283 LEU A N 1
ATOM 2227 C CA . LEU A 1 283 ? 8.387 -5.285 4.138 1.00 45.66 283 LEU A CA 1
ATOM 2228 C C . LEU A 1 283 ? 7.563 -5.353 5.431 1.00 45.66 283 LEU A C 1
ATOM 2230 O O . LEU A 1 283 ? 6.792 -4.451 5.739 1.00 45.66 283 LEU A O 1
ATOM 2234 N N . LEU A 1 284 ? 7.905 -6.323 6.286 1.00 45.78 284 LEU A N 1
ATOM 2235 C CA . LEU A 1 284 ? 7.508 -6.339 7.688 1.00 45.78 284 LEU A CA 1
ATOM 2236 C C . LEU A 1 284 ? 8.046 -5.119 8.450 1.00 45.78 284 LEU A C 1
ATOM 2238 O O . LEU A 1 284 ? 7.439 -4.739 9.428 1.00 45.78 284 LEU A O 1
ATOM 2242 N N . GLY A 1 285 ? 9.167 -4.519 8.040 1.00 43.78 285 GLY A N 1
ATOM 2243 C CA . GLY A 1 285 ? 9.806 -3.367 8.692 1.00 43.78 285 GLY A CA 1
ATOM 2244 C C . GLY A 1 285 ? 9.228 -2.030 8.254 1.00 43.78 285 GLY A C 1
ATOM 2245 O O . GLY A 1 285 ? 9.087 -1.147 9.082 1.00 43.78 285 GLY A O 1
ATOM 2246 N N . VAL A 1 286 ? 8.831 -1.909 6.987 1.00 43.91 286 VAL A N 1
ATOM 2247 C CA . VAL A 1 286 ? 8.063 -0.784 6.438 1.00 43.91 286 VAL A CA 1
ATOM 2248 C C . VAL A 1 286 ? 6.658 -0.776 7.044 1.00 43.91 286 VAL A C 1
ATOM 2250 O O . VAL A 1 286 ? 6.203 0.252 7.538 1.00 43.91 286 VAL A O 1
ATOM 2253 N N . MET A 1 287 ? 6.019 -1.947 7.130 1.00 46.53 287 MET A N 1
ATOM 2254 C CA . MET A 1 287 ? 4.721 -2.100 7.794 1.00 46.53 287 MET A CA 1
ATOM 2255 C C . MET A 1 287 ? 4.843 -1.967 9.320 1.00 46.53 287 MET A C 1
ATOM 2257 O O . MET A 1 287 ? 4.040 -1.262 9.927 1.00 46.53 287 MET A O 1
ATOM 2261 N N . LYS A 1 288 ? 5.893 -2.521 9.951 1.00 47.78 288 LYS A N 1
ATOM 2262 C CA . LYS A 1 288 ? 6.166 -2.323 11.387 1.00 47.78 288 LYS A CA 1
ATOM 2263 C C . LYS A 1 288 ? 6.578 -0.905 11.732 1.00 47.78 288 LYS A C 1
ATOM 2265 O O . LYS A 1 288 ? 6.230 -0.478 12.817 1.00 47.78 288 LYS A O 1
ATOM 2270 N N . ALA A 1 289 ? 7.264 -0.160 10.870 1.00 39.25 289 ALA A N 1
ATOM 2271 C CA . ALA A 1 289 ? 7.559 1.253 11.110 1.00 39.25 289 ALA A CA 1
ATOM 2272 C C . ALA A 1 289 ? 6.254 2.058 11.187 1.00 39.25 289 ALA A C 1
ATOM 2274 O O . ALA A 1 289 ? 6.060 2.801 12.147 1.00 39.25 289 ALA A O 1
ATOM 2275 N N . GLY A 1 290 ? 5.305 1.796 10.278 1.00 41.53 290 GLY A N 1
ATOM 2276 C CA . GLY A 1 290 ? 3.937 2.315 10.384 1.00 41.53 290 GLY A CA 1
ATOM 2277 C C . GLY A 1 290 ? 3.220 1.885 11.675 1.00 41.53 290 GLY A C 1
ATOM 2278 O O . GLY A 1 290 ? 2.548 2.691 12.313 1.00 41.53 290 GLY A O 1
ATOM 2279 N N . GLN A 1 291 ? 3.406 0.638 12.129 1.00 46.62 291 GLN A N 1
ATOM 2280 C CA . GLN A 1 291 ? 2.796 0.132 13.371 1.00 46.62 291 GLN A CA 1
ATOM 2281 C C . GLN A 1 291 ? 3.445 0.641 14.670 1.00 46.62 291 GLN A C 1
ATOM 2283 O O . GLN A 1 291 ? 2.733 0.830 15.654 1.00 46.62 291 GLN A O 1
ATOM 2288 N N . ILE A 1 292 ? 4.770 0.814 14.701 1.00 40.03 292 ILE A N 1
ATOM 2289 C CA . ILE A 1 292 ? 5.549 1.294 15.855 1.00 40.03 292 ILE A CA 1
ATOM 2290 C C . ILE A 1 292 ? 5.161 2.736 16.149 1.00 40.03 292 ILE A C 1
ATOM 2292 O O . ILE A 1 292 ? 4.986 3.112 17.300 1.00 40.03 292 ILE A O 1
ATOM 2296 N N . ILE A 1 293 ? 4.964 3.525 15.102 1.00 39.12 293 ILE A N 1
ATOM 2297 C CA . ILE A 1 293 ? 4.671 4.945 15.219 1.00 39.12 293 ILE A CA 1
ATOM 2298 C C . ILE A 1 293 ? 3.203 5.179 15.612 1.00 39.12 293 ILE A C 1
ATOM 2300 O O . ILE A 1 293 ? 2.912 6.040 16.438 1.00 39.12 293 ILE A O 1
ATOM 2304 N N . ALA A 1 294 ? 2.296 4.308 15.164 1.00 39.72 294 ALA A N 1
ATOM 2305 C CA . ALA A 1 294 ? 0.931 4.237 15.679 1.00 39.72 294 ALA A CA 1
ATOM 2306 C C . ALA A 1 294 ? 0.835 3.781 17.154 1.00 39.72 294 ALA A C 1
ATOM 2308 O O . ALA A 1 294 ? -0.124 4.131 17.835 1.00 39.72 294 ALA A O 1
ATOM 2309 N N . GLY A 1 295 ? 1.803 2.999 17.648 1.00 38.03 295 GLY A N 1
ATOM 2310 C CA . GLY A 1 295 ? 1.899 2.599 19.060 1.00 38.03 295 GLY A CA 1
ATOM 2311 C C . GLY A 1 295 ? 2.707 3.562 19.942 1.00 38.03 295 GLY A C 1
ATOM 2312 O O . GLY A 1 295 ? 2.585 3.513 21.157 1.00 38.03 295 GLY A O 1
ATOM 2313 N N . GLY A 1 296 ? 3.524 4.439 19.352 1.00 32.44 296 GLY A N 1
ATOM 2314 C CA . GLY A 1 296 ? 4.397 5.382 20.064 1.00 32.44 296 GLY A CA 1
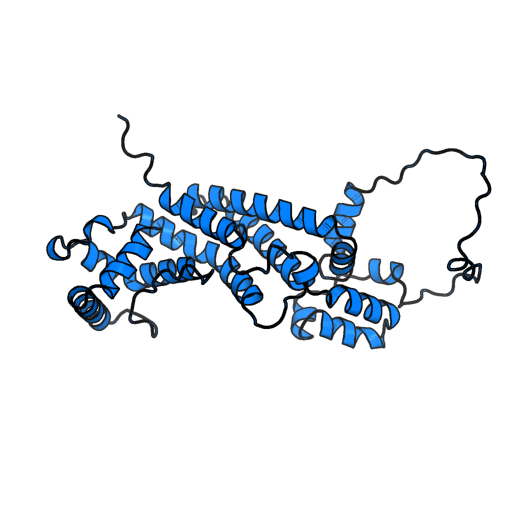ATOM 2315 C C . GLY A 1 296 ? 3.739 6.711 20.447 1.00 32.44 296 GLY A C 1
ATOM 2316 O O . GLY A 1 296 ? 4.342 7.500 21.167 1.00 32.44 296 GLY A O 1
ATOM 2317 N N . ALA A 1 297 ? 2.502 6.965 20.006 1.00 40.69 297 ALA A N 1
ATOM 2318 C CA . ALA A 1 297 ? 1.745 8.167 20.371 1.00 40.69 297 ALA A CA 1
ATOM 2319 C C . ALA A 1 297 ? 1.276 8.190 21.847 1.00 40.69 297 ALA A C 1
ATOM 2321 O O . ALA A 1 297 ? 0.676 9.176 22.270 1.00 40.69 297 ALA A O 1
ATOM 2322 N N . GLU A 1 298 ? 1.556 7.135 22.622 1.00 42.31 298 GLU A N 1
ATOM 2323 C CA . GLU A 1 298 ? 1.256 7.006 24.060 1.00 42.31 298 GLU A CA 1
ATOM 2324 C C . GLU A 1 298 ? 2.362 7.564 24.986 1.00 42.31 298 GLU A C 1
ATOM 2326 O O . GLU A 1 298 ? 2.254 7.451 26.200 1.00 42.31 298 GLU A O 1
ATOM 2331 N N . GLY A 1 299 ? 3.429 8.175 24.451 1.00 36.31 299 GLY A N 1
ATOM 2332 C CA . GLY A 1 299 ? 4.607 8.554 25.248 1.00 36.31 299 GLY A CA 1
ATOM 2333 C C . GLY A 1 299 ? 4.644 9.952 25.880 1.00 36.31 299 GLY A C 1
ATOM 2334 O O . GLY A 1 299 ? 5.577 10.204 26.631 1.00 36.31 299 GLY A O 1
ATOM 2335 N N . ASP A 1 300 ? 3.694 10.852 25.595 1.00 32.91 300 ASP A N 1
ATOM 2336 C CA . ASP A 1 300 ? 3.831 12.289 25.938 1.00 32.91 300 ASP A CA 1
ATOM 2337 C C . ASP A 1 300 ? 2.672 12.875 26.767 1.00 32.91 300 ASP A C 1
ATOM 2339 O O . ASP A 1 300 ? 2.459 14.085 26.810 1.00 32.91 300 ASP A O 1
ATOM 2343 N N . SER A 1 301 ? 1.918 12.030 27.470 1.00 40.41 301 SER A N 1
ATOM 2344 C CA . SER A 1 301 ? 1.059 12.486 28.567 1.00 40.41 301 SER A CA 1
ATOM 2345 C C . SER A 1 301 ? 1.485 11.782 29.843 1.00 40.41 301 SER A C 1
ATOM 2347 O O . SER A 1 301 ? 0.938 10.735 30.158 1.00 40.41 301 SER A O 1
ATOM 2349 N N . ASP A 1 302 ? 2.543 12.292 30.473 1.00 40.12 302 ASP A N 1
ATOM 2350 C CA . ASP A 1 302 ? 2.740 12.320 31.932 1.00 40.12 302 ASP A CA 1
ATOM 2351 C C . ASP A 1 302 ? 4.172 12.792 32.249 1.00 40.12 302 ASP A C 1
ATOM 2353 O O . ASP A 1 302 ? 5.066 12.009 32.567 1.00 40.12 302 ASP A O 1
ATOM 2357 N N . ALA A 1 303 ? 4.384 14.107 32.165 1.00 31.05 303 ALA A N 1
ATOM 2358 C CA . ALA A 1 303 ? 5.416 14.817 32.917 1.00 31.05 303 ALA A CA 1
ATOM 2359 C C . ALA A 1 303 ? 4.978 16.286 33.069 1.00 31.05 303 ALA A C 1
ATOM 2361 O O . ALA A 1 303 ? 4.991 17.019 32.087 1.00 31.05 303 ALA A O 1
ATOM 2362 N N . GLU A 1 304 ? 4.526 16.614 34.288 1.00 30.47 304 GLU A N 1
ATOM 2363 C CA . GLU A 1 304 ? 4.274 17.938 34.914 1.00 30.47 304 GLU A CA 1
ATOM 2364 C C . GLU A 1 304 ? 4.034 19.185 34.041 1.00 30.47 304 GLU A C 1
ATOM 2366 O O . GLU A 1 304 ? 4.973 19.677 33.377 1.00 30.47 304 GLU A O 1
#